Protein AF-A0A962JJW7-F1 (afdb_monomer)

Foldseek 3Di:
DDQQAFPVGRPHGFFWADPVVRGTHHPVQWADDPDPPDATAGPPPRDGIDTPPPLPPLPDCVVVVVLLVCQCVPPVNVVLVCCLVVVLVPDDPVCNLVVLLVSQLVVQLSVLVSVLCVVSSDSDHDDPVNSVVPDDPVSNVRSNVVSVVVSVLVVVCVVPVVVSVVVVVVCVVCVVVVSVVVSVD

Structure (mmCIF, N/CA/C/O backbone):
data_AF-A0A962JJW7-F1
#
_entry.id   AF-A0A962JJW7-F1
#
loop_
_atom_site.group_PDB
_atom_site.id
_atom_site.type_symbol
_atom_site.label_atom_id
_atom_site.label_alt_id
_atom_site.label_comp_id
_atom_site.label_asym_id
_atom_site.label_entity_id
_atom_site.label_seq_id
_atom_site.pdbx_PDB_ins_code
_atom_site.Cartn_x
_atom_site.Cartn_y
_atom_site.Cartn_z
_atom_site.occupancy
_atom_site.B_iso_or_equiv
_atom_site.auth_seq_id
_atom_site.auth_comp_id
_atom_site.auth_asym_id
_atom_site.auth_atom_id
_atom_site.pdbx_PDB_model_num
ATOM 1 N N . MET A 1 1 ? -16.942 -18.519 23.418 1.00 33.88 1 MET A N 1
ATOM 2 C CA . MET A 1 1 ? -17.850 -17.774 22.522 1.00 33.88 1 MET A CA 1
ATOM 3 C C . MET A 1 1 ? -18.117 -16.433 23.178 1.00 33.88 1 MET A C 1
ATOM 5 O O . MET A 1 1 ? -18.829 -16.384 24.169 1.00 33.88 1 MET A O 1
ATOM 9 N N . THR A 1 2 ? -17.443 -15.382 22.728 1.00 45.91 2 THR A N 1
ATOM 10 C CA . THR A 1 2 ? -17.614 -14.013 23.228 1.00 45.91 2 THR A CA 1
ATOM 11 C C . THR A 1 2 ? -18.895 -13.444 22.628 1.00 45.91 2 THR A C 1
ATOM 13 O O . THR A 1 2 ? -18.961 -13.199 21.427 1.00 45.91 2 THR A O 1
ATOM 16 N N . SER A 1 3 ? -19.948 -13.298 23.434 1.00 59.62 3 SER A N 1
ATOM 17 C CA . SER A 1 3 ? -21.169 -12.623 22.993 1.00 59.62 3 SER A CA 1
ATOM 18 C C . SER A 1 3 ? -20.867 -11.137 22.807 1.00 59.62 3 SER A C 1
ATOM 20 O O . SER A 1 3 ? -20.365 -10.492 23.720 1.00 59.62 3 SER A O 1
ATOM 22 N N . THR A 1 4 ? -21.164 -10.582 21.637 1.00 71.69 4 THR A N 1
ATOM 23 C CA . THR A 1 4 ? -20.965 -9.152 21.329 1.00 71.69 4 THR A CA 1
ATOM 24 C C . THR A 1 4 ? -22.007 -8.244 21.986 1.00 71.69 4 THR A C 1
ATOM 26 O O . THR A 1 4 ? -21.837 -7.027 22.026 1.00 71.69 4 THR A O 1
ATOM 29 N N . PHE A 1 5 ? -23.081 -8.832 22.512 1.00 83.88 5 PHE A N 1
ATOM 30 C CA . PHE A 1 5 ? -24.214 -8.132 23.108 1.00 83.88 5 PHE A CA 1
ATOM 31 C C . PHE A 1 5 ? -24.204 -8.230 24.630 1.00 83.88 5 PHE A C 1
ATOM 33 O O . PHE A 1 5 ? -23.721 -9.213 25.200 1.00 83.88 5 PHE A O 1
ATOM 40 N N . CYS A 1 6 ? -24.746 -7.204 25.283 1.00 88.56 6 CYS A N 1
ATOM 41 C CA . CYS A 1 6 ? -24.910 -7.174 26.728 1.00 88.56 6 CYS A CA 1
ATOM 42 C C . CYS A 1 6 ? -25.821 -8.320 27.178 1.00 88.56 6 CYS A C 1
ATOM 44 O O . CYS A 1 6 ? -26.873 -8.570 26.587 1.00 88.56 6 CYS A O 1
ATOM 46 N N . LYS A 1 7 ? -25.445 -8.990 28.275 1.00 89.00 7 LYS A N 1
ATOM 47 C CA . LYS A 1 7 ? -26.241 -10.073 28.870 1.00 89.00 7 LYS A CA 1
ATOM 48 C C . LYS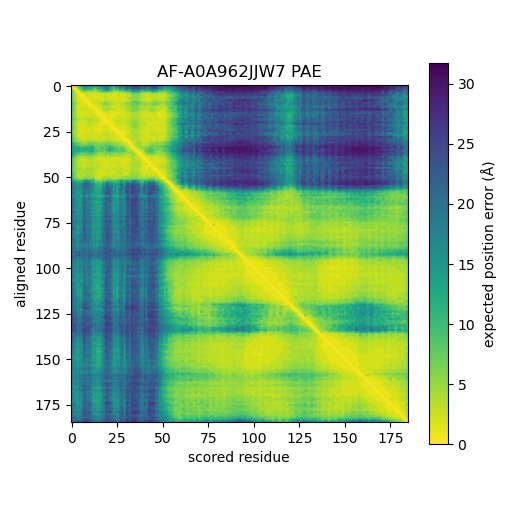 A 1 7 ? -27.670 -9.642 29.229 1.00 89.00 7 LYS A C 1
ATOM 50 O O . LYS A 1 7 ? -28.580 -10.462 29.164 1.00 89.00 7 LYS A O 1
ATOM 55 N N . TYR A 1 8 ? -27.849 -8.385 29.632 1.00 90.62 8 TYR A N 1
ATOM 56 C CA . TYR A 1 8 ? -29.130 -7.842 30.096 1.00 90.62 8 TYR A CA 1
ATOM 57 C C . TYR A 1 8 ? -29.861 -7.028 29.025 1.00 90.62 8 TYR A C 1
ATOM 59 O O . TYR A 1 8 ? -31.088 -7.001 29.011 1.00 90.62 8 TYR A O 1
ATOM 67 N N . HIS A 1 9 ? -29.120 -6.422 28.097 1.00 89.75 9 HIS A N 1
ATOM 68 C CA . HIS A 1 9 ? -29.667 -5.665 26.977 1.00 89.75 9 HIS A CA 1
ATOM 69 C C . HIS A 1 9 ? -29.244 -6.322 25.658 1.00 89.75 9 HIS A C 1
ATOM 71 O O . HIS A 1 9 ? -28.219 -5.951 25.086 1.00 89.75 9 HIS A O 1
ATOM 77 N N . PRO A 1 10 ? -30.027 -7.282 25.135 1.00 82.94 10 PRO A N 1
ATOM 78 C CA . PRO A 1 10 ? -29.637 -8.069 23.962 1.00 82.94 10 PRO A CA 1
ATOM 79 C C . PRO A 1 10 ? -29.514 -7.241 22.673 1.00 82.94 10 PRO A C 1
ATOM 81 O O . PRO A 1 10 ? -28.957 -7.720 21.692 1.00 82.94 10 PRO A O 1
ATOM 84 N N . LEU A 1 11 ? -30.022 -6.005 22.670 1.00 83.62 11 LEU A N 1
ATOM 85 C CA . LEU A 1 11 ? -29.920 -5.057 21.557 1.00 83.62 11 LEU A CA 1
ATOM 86 C C . LEU A 1 11 ? -28.756 -4.062 21.704 1.00 83.62 11 LEU A C 1
ATOM 88 O O . LEU A 1 11 ? -28.493 -3.304 20.775 1.00 83.62 11 LEU A O 1
ATOM 92 N N . GLN A 1 12 ? -28.062 -4.040 22.845 1.00 82.06 12 GLN A N 1
ATOM 93 C CA . GLN A 1 12 ? -26.923 -3.153 23.088 1.00 82.06 12 GLN A CA 1
ATOM 94 C C . GLN A 1 12 ? -25.612 -3.939 23.038 1.00 82.06 12 GLN A C 1
ATOM 96 O O . GLN A 1 12 ? -25.518 -5.069 23.524 1.00 82.06 12 GLN A O 1
ATOM 101 N N . ALA A 1 13 ? -24.578 -3.326 22.466 1.00 83.19 13 ALA A N 1
ATOM 102 C CA . ALA A 1 13 ? -23.245 -3.909 22.424 1.00 83.19 13 ALA A CA 1
ATOM 103 C C . ALA A 1 13 ? -22.607 -3.888 23.830 1.00 83.19 13 ALA A C 1
ATOM 105 O O . ALA A 1 13 ? -22.786 -2.935 24.586 1.00 83.19 13 ALA A O 1
ATOM 106 N N . ALA A 1 14 ? -21.873 -4.940 24.200 1.00 86.44 14 ALA A N 1
ATOM 107 C CA . ALA A 1 14 ? -21.232 -5.029 25.515 1.00 86.44 14 ALA A CA 1
ATOM 108 C C . ALA A 1 14 ? -19.848 -4.359 25.547 1.00 86.44 14 ALA A C 1
ATOM 110 O O . ALA A 1 14 ? -18.915 -4.846 24.908 1.00 86.44 14 ALA A O 1
ATOM 111 N N . THR A 1 15 ? -19.705 -3.283 26.313 1.00 87.69 15 THR A N 1
ATOM 112 C CA . THR A 1 15 ? -18.478 -2.481 26.457 1.00 87.69 15 THR A CA 1
ATOM 113 C C . THR A 1 15 ? -17.542 -2.992 27.557 1.00 87.69 15 THR A C 1
ATOM 115 O O . THR A 1 15 ? -16.340 -2.734 27.522 1.00 87.69 15 THR A O 1
ATOM 118 N N . TRP A 1 16 ? -18.051 -3.785 28.502 1.00 88.69 16 TRP A N 1
ATOM 119 C CA . TRP A 1 16 ? -17.306 -4.240 29.677 1.00 88.69 16 TRP A CA 1
ATOM 120 C C . TRP A 1 16 ? -17.367 -5.752 29.856 1.00 88.69 16 TRP A C 1
ATOM 122 O O . TRP A 1 16 ? -18.389 -6.390 29.595 1.00 88.69 16 TRP A O 1
ATOM 132 N N . HIS A 1 17 ? -16.284 -6.326 30.374 1.00 89.62 17 HIS A N 1
ATOM 133 C CA . HIS A 1 17 ? -16.200 -7.732 30.748 1.00 89.62 17 HIS A CA 1
ATOM 134 C C . HIS A 1 17 ? -15.866 -7.884 32.234 1.00 89.62 17 HIS A C 1
ATOM 136 O O . HIS A 1 17 ? -14.929 -7.276 32.752 1.00 89.62 17 HIS A O 1
ATOM 142 N N . CYS A 1 18 ? -16.626 -8.739 32.916 1.00 90.56 18 CYS A N 1
ATOM 143 C CA . CYS A 1 18 ? -16.353 -9.143 34.288 1.00 90.56 18 CYS A CA 1
ATOM 144 C C . CYS A 1 18 ? -15.674 -10.514 34.301 1.00 90.56 18 CYS A C 1
ATOM 146 O O . CYS A 1 18 ? -16.319 -11.529 34.031 1.00 90.56 18 CYS A O 1
ATOM 148 N N . SER A 1 19 ? -14.403 -10.558 34.700 1.00 88.50 19 SER A N 1
ATOM 149 C CA . SER A 1 19 ? -13.617 -11.797 34.804 1.00 88.50 19 SER A CA 1
ATOM 150 C C . SER A 1 19 ? -14.151 -12.776 35.854 1.00 88.50 19 SER A C 1
ATOM 152 O O . SER A 1 19 ? -14.041 -13.984 35.676 1.00 88.50 19 SER A O 1
ATOM 154 N N . ARG A 1 20 ? -14.766 -12.276 36.933 1.00 89.69 20 ARG A N 1
ATOM 155 C CA . ARG A 1 20 ? -15.270 -13.114 38.032 1.00 89.69 20 ARG A CA 1
ATOM 156 C C . ARG A 1 20 ? -16.608 -13.776 37.725 1.00 89.69 20 ARG A C 1
ATOM 158 O O . ARG A 1 20 ? -16.819 -14.930 38.080 1.00 89.69 20 ARG A O 1
ATOM 165 N N . CYS A 1 21 ? -17.524 -13.039 37.103 1.00 89.19 21 CYS A N 1
ATOM 166 C CA . CYS A 1 21 ? -18.843 -13.554 36.734 1.00 89.19 21 CYS A CA 1
ATOM 167 C C . CYS A 1 21 ? -18.861 -14.181 35.334 1.00 89.19 21 CYS A C 1
ATOM 169 O O . CYS A 1 21 ? -19.861 -14.801 34.977 1.00 89.19 21 CYS A O 1
ATOM 171 N N . CYS A 1 22 ? -17.791 -14.005 34.551 1.00 88.38 22 CYS A N 1
ATOM 172 C CA . CYS A 1 22 ? -17.693 -14.414 33.150 1.00 88.38 22 CYS A CA 1
ATOM 173 C C . CYS A 1 22 ? -18.866 -13.883 32.307 1.00 88.38 22 CYS A C 1
ATOM 175 O O . CYS A 1 22 ? -19.463 -14.611 31.514 1.00 88.38 22 CYS A O 1
ATOM 177 N N . ILE A 1 23 ? -19.230 -12.615 32.517 1.00 89.25 23 ILE A N 1
ATOM 178 C CA . ILE A 1 23 ? -20.308 -11.934 31.788 1.00 89.25 23 ILE A CA 1
ATOM 179 C C . ILE A 1 23 ? -19.784 -10.685 31.095 1.00 89.25 23 ILE A C 1
ATOM 181 O O . ILE A 1 23 ? -18.808 -10.076 31.534 1.00 89.25 23 ILE A O 1
ATOM 185 N N . VAL A 1 24 ? -20.494 -10.284 30.046 1.00 89.88 24 VAL A N 1
ATOM 186 C CA . VAL A 1 24 ? -20.263 -9.040 29.315 1.00 89.88 24 VAL A CA 1
ATOM 187 C C . VAL A 1 24 ? -21.481 -8.125 29.457 1.00 89.88 24 VAL A C 1
ATOM 189 O O . VAL A 1 24 ? -22.627 -8.591 29.419 1.00 89.88 24 VAL A O 1
ATOM 192 N N . VAL A 1 25 ? -21.242 -6.835 29.676 1.00 90.56 25 VAL A N 1
ATOM 193 C CA . VAL A 1 25 ? -22.272 -5.838 30.006 1.00 90.56 25 VAL A CA 1
ATOM 194 C C . VAL A 1 25 ? -22.020 -4.511 29.279 1.00 90.56 25 VAL A C 1
ATOM 196 O O . VAL A 1 25 ? -20.895 -4.231 28.876 1.00 90.56 25 VAL A O 1
ATOM 199 N N . CYS A 1 26 ? -23.073 -3.724 29.059 1.00 89.94 26 CYS A N 1
ATOM 200 C CA . CYS A 1 26 ? -23.016 -2.367 28.497 1.00 89.94 26 CYS A CA 1
ATOM 201 C C . CYS A 1 26 ? -22.823 -1.304 29.592 1.00 89.94 26 CYS A C 1
ATOM 203 O O . CYS A 1 26 ? -22.897 -1.625 30.779 1.00 89.94 26 CYS A O 1
ATOM 205 N N . ASP A 1 27 ? -22.659 -0.040 29.196 1.00 88.56 27 ASP A N 1
ATOM 206 C CA . ASP A 1 27 ? -22.466 1.102 30.109 1.00 88.56 27 ASP A CA 1
ATOM 207 C C . ASP A 1 27 ? -23.663 1.355 31.047 1.00 88.56 27 ASP A C 1
ATOM 209 O O . ASP A 1 27 ? -23.496 1.862 32.150 1.00 88.56 27 ASP A O 1
ATOM 213 N N . ASP A 1 28 ? -24.868 0.930 30.661 1.00 88.88 28 ASP A N 1
ATOM 214 C CA . ASP A 1 28 ? -26.055 1.010 31.528 1.00 88.88 28 ASP A CA 1
ATOM 215 C C . ASP A 1 28 ? -26.081 -0.078 32.623 1.00 88.88 28 ASP A C 1
ATOM 217 O O . ASP A 1 28 ? -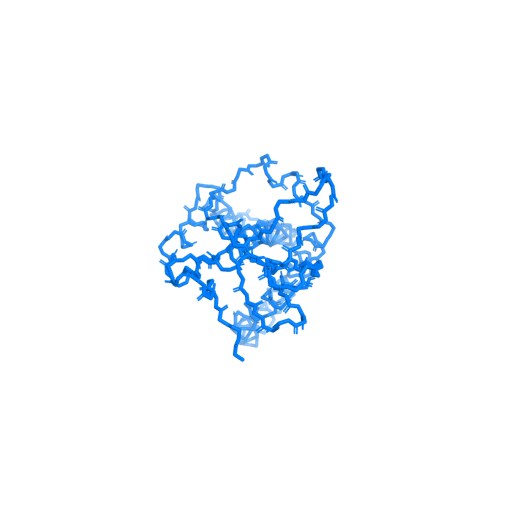26.887 -0.031 33.550 1.00 88.88 28 ASP A O 1
ATOM 221 N N . CYS A 1 29 ? -25.238 -1.109 32.508 1.00 89.31 29 CYS A N 1
ATOM 222 C CA . CYS A 1 29 ? -25.244 -2.306 33.359 1.00 89.31 29 CYS A CA 1
ATOM 223 C C . CYS A 1 29 ? -23.997 -2.410 34.254 1.00 89.31 29 CYS A C 1
ATOM 225 O O . CYS A 1 29 ? -23.601 -3.509 34.659 1.00 89.31 29 CYS A O 1
ATOM 227 N N . ILE A 1 30 ? -23.384 -1.272 34.569 1.00 90.44 30 ILE A N 1
ATOM 228 C CA . ILE A 1 30 ? -22.228 -1.151 35.459 1.00 90.44 30 ILE A CA 1
ATOM 229 C C . ILE A 1 30 ? -22.564 -0.258 36.651 1.00 90.44 30 ILE A C 1
ATOM 231 O O . ILE A 1 30 ? -23.498 0.542 36.602 1.00 90.44 30 ILE A O 1
ATOM 235 N N . GLN A 1 31 ? -21.805 -0.385 37.738 1.00 88.81 31 GLN A N 1
ATOM 236 C CA . GLN A 1 31 ? -21.840 0.632 38.782 1.00 88.81 31 GLN A CA 1
ATOM 237 C C . GLN A 1 31 ? -20.978 1.820 38.349 1.00 88.81 31 GLN A C 1
ATOM 239 O O . GLN A 1 31 ? -19.832 1.609 37.934 1.00 88.81 31 GLN A O 1
ATOM 244 N N . PRO A 1 32 ? -21.503 3.055 38.453 1.00 80.94 32 PRO A N 1
ATOM 245 C CA . PRO A 1 32 ? -20.718 4.234 38.156 1.00 80.94 32 PRO A CA 1
ATOM 246 C C . PRO A 1 32 ? -19.498 4.281 39.082 1.00 80.94 32 PRO A C 1
ATOM 248 O O . PRO A 1 32 ? -19.615 3.969 40.273 1.00 80.94 32 PRO A O 1
ATOM 251 N N . PRO A 1 33 ? -18.326 4.650 38.551 1.00 82.19 33 PRO A N 1
ATOM 252 C CA . PRO A 1 33 ? -17.113 4.693 39.342 1.00 82.19 33 PRO A CA 1
ATOM 253 C C . PRO A 1 33 ? -17.219 5.765 40.434 1.00 82.19 33 PRO A C 1
ATOM 255 O O . PRO A 1 33 ? -17.809 6.828 40.243 1.00 82.19 33 PRO A O 1
ATOM 258 N N . ALA A 1 34 ? -16.635 5.482 41.601 1.00 76.25 34 ALA A N 1
ATOM 259 C CA . ALA A 1 34 ? -16.656 6.397 42.746 1.00 76.25 34 ALA A CA 1
ATOM 260 C C . ALA A 1 34 ? -15.810 7.667 42.521 1.00 76.25 34 ALA A C 1
ATOM 262 O O . ALA A 1 34 ? -15.990 8.665 43.217 1.00 76.25 34 ALA A O 1
ATOM 263 N N . ALA A 1 35 ? -14.892 7.626 41.554 1.00 78.62 35 ALA A N 1
ATOM 264 C CA . ALA A 1 35 ? -14.057 8.739 41.129 1.00 78.62 35 ALA A CA 1
ATOM 265 C C . ALA A 1 35 ? -13.991 8.780 39.590 1.00 78.62 35 ALA A C 1
ATOM 267 O O . ALA A 1 35 ? -14.127 7.727 38.968 1.00 78.62 35 ALA A O 1
ATOM 268 N N . PRO A 1 36 ? -13.742 9.949 38.970 1.00 68.62 36 PRO A N 1
ATOM 269 C CA . PRO A 1 36 ? -13.715 10.097 37.510 1.00 68.62 36 PRO A CA 1
ATOM 270 C C . PRO A 1 36 ? -12.728 9.160 36.796 1.00 68.62 36 PRO A C 1
ATOM 272 O O . PRO A 1 36 ? -13.006 8.728 35.684 1.00 68.62 36 PRO A O 1
ATOM 275 N N . ASP A 1 37 ? -11.617 8.822 37.458 1.00 72.81 37 ASP A N 1
ATOM 276 C CA . ASP A 1 37 ? -10.536 7.997 36.899 1.00 72.81 37 ASP A CA 1
ATOM 277 C C . ASP A 1 37 ? -10.574 6.529 37.367 1.00 72.81 37 ASP A C 1
ATOM 279 O O . ASP A 1 37 ? -9.682 5.746 37.040 1.00 72.81 37 ASP A O 1
ATOM 283 N N . ALA A 1 38 ? -11.571 6.134 38.167 1.00 76.88 38 ALA A N 1
ATOM 284 C CA . ALA A 1 38 ? -11.673 4.762 38.659 1.00 76.88 38 ALA A CA 1
ATOM 285 C C . ALA A 1 38 ? -12.360 3.851 37.630 1.00 76.88 38 ALA A C 1
ATOM 287 O O . ALA A 1 38 ? -13.308 4.253 36.954 1.00 76.88 38 ALA A O 1
ATOM 288 N N . ALA A 1 39 ? -11.909 2.597 37.535 1.00 78.94 39 ALA A N 1
ATOM 289 C CA . ALA A 1 39 ? -12.573 1.598 36.707 1.00 78.94 39 ALA A CA 1
ATOM 290 C C . ALA A 1 39 ? -13.981 1.300 37.263 1.00 78.94 39 ALA A C 1
ATOM 292 O O . ALA A 1 39 ? -14.150 1.190 38.483 1.00 78.94 39 ALA A O 1
ATOM 293 N N . PRO A 1 40 ? -15.002 1.157 36.403 1.00 88.00 40 PRO A N 1
ATOM 294 C CA . PRO A 1 40 ? -16.337 0.812 36.865 1.00 88.00 40 PRO A CA 1
ATOM 295 C C . PRO A 1 40 ? -16.375 -0.614 37.420 1.00 88.00 40 PRO A C 1
ATOM 297 O O . PRO A 1 40 ? -15.607 -1.488 37.004 1.00 88.00 40 PRO A O 1
ATOM 300 N N . THR A 1 41 ? -17.297 -0.868 38.348 1.00 91.81 41 THR A N 1
ATOM 301 C CA . THR A 1 41 ? -17.444 -2.180 38.987 1.00 91.81 41 THR A CA 1
ATOM 302 C C . THR A 1 41 ? -18.697 -2.918 38.519 1.00 91.81 41 THR A C 1
ATOM 304 O O . THR A 1 41 ? -19.683 -2.345 38.049 1.00 91.81 41 THR A O 1
ATOM 307 N N . CYS A 1 42 ? -18.655 -4.246 38.610 1.00 90.50 42 CYS A N 1
ATOM 308 C CA . CYS A 1 42 ? -19.770 -5.114 38.256 1.00 90.50 42 CYS A CA 1
ATOM 309 C C . CYS A 1 42 ? -20.903 -5.027 39.290 1.00 90.50 42 CYS A C 1
ATOM 311 O O . CYS A 1 42 ? -20.670 -5.297 40.465 1.00 90.50 42 CYS A O 1
ATOM 313 N N . LEU A 1 43 ? -22.148 -4.823 38.842 1.00 90.06 43 LEU A N 1
ATOM 314 C CA . LEU A 1 43 ? -23.347 -4.801 39.700 1.00 90.06 43 LEU A CA 1
ATOM 315 C C . LEU A 1 43 ? -23.564 -6.077 40.538 1.00 90.06 43 LEU A C 1
ATOM 317 O O . LEU A 1 43 ? -24.245 -6.031 41.557 1.00 90.06 43 LEU A O 1
ATOM 321 N N . LEU A 1 44 ? -23.031 -7.225 40.102 1.00 90.94 44 LEU A N 1
ATOM 322 C CA . LEU A 1 44 ? -23.261 -8.515 40.762 1.00 90.94 44 LEU A CA 1
ATOM 323 C C . LEU A 1 44 ? -22.191 -8.883 41.790 1.00 90.94 44 LEU A C 1
ATOM 325 O O . LEU A 1 44 ? -22.509 -9.457 42.827 1.00 90.94 44 LEU A O 1
ATOM 329 N N . CYS A 1 45 ? -20.919 -8.630 41.4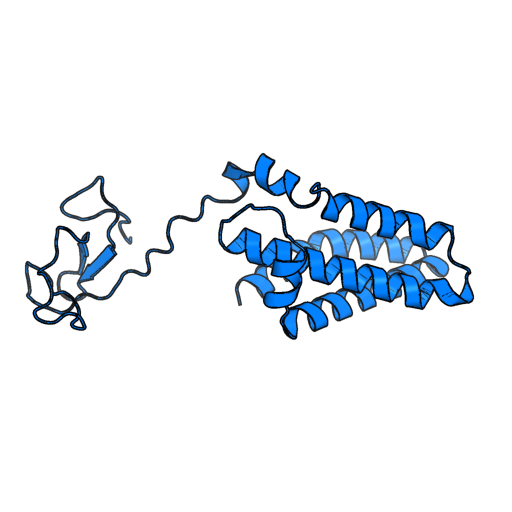80 1.00 91.31 45 CYS A N 1
ATOM 330 C CA . CYS A 1 45 ? -19.797 -9.085 42.308 1.00 91.31 45 CYS A CA 1
ATOM 331 C C . CYS A 1 45 ? -18.894 -7.957 42.809 1.00 91.31 45 CYS A C 1
ATOM 333 O O . CYS A 1 45 ? -17.925 -8.237 43.516 1.00 91.31 45 CYS A O 1
ATOM 335 N N . ASN A 1 46 ? -19.195 -6.712 42.432 1.00 89.88 46 ASN A N 1
ATOM 336 C CA . ASN A 1 46 ? -18.460 -5.503 42.789 1.00 89.88 46 ASN A CA 1
ATOM 337 C C . ASN A 1 46 ? -16.950 -5.563 42.479 1.00 89.88 46 ASN A C 1
ATOM 339 O O . ASN A 1 46 ? -16.138 -4.928 43.142 1.00 89.88 46 ASN A O 1
ATOM 343 N N . GLN A 1 47 ? -16.560 -6.377 41.493 1.00 88.44 47 GLN A N 1
ATOM 344 C CA . GLN A 1 47 ? -15.198 -6.411 40.962 1.00 88.44 47 GLN A CA 1
ATOM 345 C C . GLN A 1 47 ? -15.040 -5.390 39.847 1.00 88.44 47 GLN A C 1
ATOM 347 O O . GLN A 1 47 ? -15.998 -5.134 39.112 1.00 88.44 47 GLN A O 1
ATOM 352 N N . GLU A 1 48 ? -13.824 -4.876 39.699 1.00 88.50 48 GLU A N 1
ATOM 353 C CA . GLU A 1 48 ? -13.440 -4.014 38.586 1.00 88.50 48 GLU A CA 1
ATOM 354 C C . GLU A 1 48 ? -13.671 -4.718 37.249 1.00 88.50 48 GLU A C 1
ATOM 356 O O . GLU A 1 48 ? -13.403 -5.914 37.075 1.00 88.50 48 GLU A O 1
ATOM 361 N N . LEU A 1 49 ? -14.220 -3.963 36.308 1.00 88.44 49 LEU A N 1
ATOM 362 C CA . LEU A 1 49 ? -14.490 -4.431 34.964 1.00 88.44 49 LEU A CA 1
ATOM 363 C C . LEU A 1 49 ? -13.306 -4.116 34.061 1.00 88.44 49 LEU A C 1
ATOM 365 O O . LEU A 1 49 ? -12.762 -3.015 34.074 1.00 88.44 49 LEU A O 1
ATOM 369 N N . SER A 1 50 ? -12.948 -5.076 33.215 1.00 86.06 50 SER A N 1
ATOM 370 C CA . SER A 1 50 ? -12.004 -4.830 32.133 1.00 86.06 50 SER A CA 1
ATOM 371 C C . SER A 1 50 ? -12.768 -4.290 30.931 1.00 86.06 50 SER A C 1
ATOM 373 O O . SER A 1 50 ? -13.789 -4.874 30.547 1.00 86.06 50 SER A O 1
ATOM 375 N N . THR A 1 51 ? -12.266 -3.223 30.311 1.00 83.56 51 THR A N 1
ATOM 376 C CA . THR A 1 51 ? -12.817 -2.732 29.043 1.00 83.56 51 THR A CA 1
ATOM 377 C C . THR A 1 51 ? -12.737 -3.866 28.028 1.00 83.56 51 THR A C 1
ATOM 379 O O . THR A 1 51 ? -11.661 -4.430 27.811 1.00 83.56 51 THR A O 1
ATOM 382 N N . LEU A 1 52 ? -13.855 -4.213 27.400 1.00 77.50 52 LEU A N 1
ATOM 383 C CA . LEU A 1 52 ? -13.764 -4.857 26.104 1.00 77.50 52 LEU A CA 1
ATOM 384 C C . LEU A 1 52 ? -13.316 -3.731 25.183 1.00 77.50 52 LEU A C 1
ATOM 386 O O . LEU A 1 52 ? -14.049 -2.754 25.046 1.00 77.50 52 LEU A O 1
ATOM 390 N N . GLN A 1 53 ? -12.126 -3.830 24.584 1.00 59.81 53 GLN A N 1
ATOM 391 C CA . GLN A 1 53 ? -11.788 -3.006 23.425 1.00 59.81 53 GLN A CA 1
ATOM 392 C C . GLN A 1 53 ? -12.823 -3.337 22.341 1.00 59.81 53 GLN A C 1
ATOM 394 O O . GLN A 1 53 ? -12.617 -4.192 21.479 1.00 59.81 53 GLN A O 1
ATOM 399 N N . GLN A 1 54 ? -13.990 -2.705 22.417 1.00 54.91 54 GLN A N 1
ATOM 400 C CA . GLN A 1 54 ? -14.915 -2.626 21.319 1.00 54.91 54 GLN A CA 1
ATOM 401 C C . GLN A 1 54 ? -14.227 -1.720 20.317 1.00 54.91 54 GLN A C 1
ATOM 403 O O . GLN A 1 54 ? -14.372 -0.500 20.337 1.00 54.91 54 GLN A O 1
ATOM 408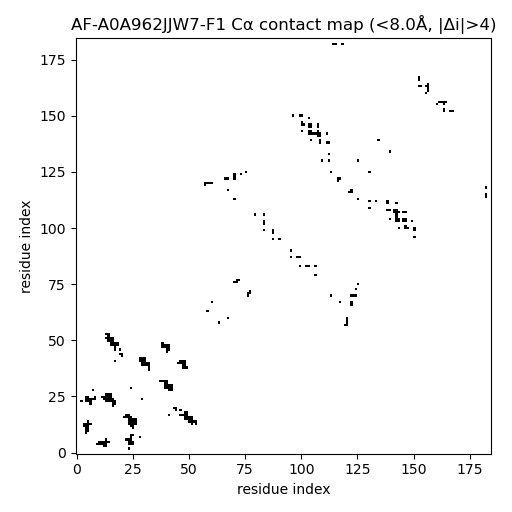 N N . VAL A 1 55 ? -13.423 -2.334 19.451 1.00 54.44 55 VAL A N 1
ATOM 409 C CA . VAL A 1 55 ? -13.170 -1.773 18.134 1.00 54.44 55 VAL A CA 1
ATOM 410 C C . VAL A 1 55 ? -14.567 -1.516 17.589 1.00 54.44 55 VAL A C 1
ATOM 412 O O . VAL A 1 55 ? -15.315 -2.471 17.363 1.00 54.44 55 VAL A O 1
ATOM 415 N N . ALA A 1 56 ? -14.974 -0.243 17.514 1.00 55.94 56 ALA A N 1
ATOM 416 C CA . ALA A 1 56 ? -16.230 0.132 16.880 1.00 55.94 56 ALA A CA 1
ATOM 417 C C . ALA A 1 56 ? -16.332 -0.685 15.588 1.00 55.94 56 ALA A C 1
ATOM 419 O O . ALA A 1 56 ? -15.311 -0.779 14.902 1.00 55.94 56 ALA A O 1
ATOM 420 N N . PRO A 1 57 ? -17.465 -1.348 15.290 1.00 57.94 57 PRO A N 1
ATOM 421 C CA . PRO A 1 57 ? -17.531 -2.286 14.182 1.00 57.94 57 PRO A CA 1
ATOM 422 C C . PRO A 1 5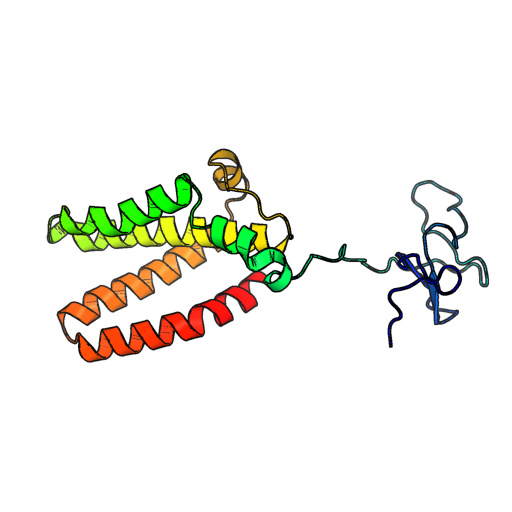7 ? -17.163 -1.548 12.895 1.00 57.94 57 PRO A C 1
ATOM 424 O O . PRO A 1 57 ? -17.978 -0.826 12.323 1.00 57.94 57 PRO A O 1
ATOM 427 N N . VAL A 1 58 ? -15.902 -1.693 12.476 1.00 66.25 58 VAL A N 1
ATOM 428 C CA . VAL A 1 58 ? -15.404 -1.152 11.222 1.00 66.25 58 VAL A CA 1
ATOM 429 C C . VAL A 1 58 ? -16.187 -1.898 10.169 1.00 66.25 58 VAL A C 1
ATOM 431 O O . VAL A 1 58 ? -16.090 -3.123 10.062 1.00 66.25 58 VAL A O 1
ATOM 434 N N . VAL A 1 59 ? -17.042 -1.167 9.456 1.00 74.50 59 VAL A N 1
ATOM 435 C CA . VAL A 1 59 ? -17.853 -1.766 8.407 1.00 74.50 59 VAL A CA 1
ATOM 436 C C . VAL A 1 59 ? -16.879 -2.401 7.423 1.00 74.50 59 VAL A C 1
ATOM 438 O O . VAL A 1 59 ? -15.994 -1.713 6.907 1.00 74.50 59 VAL A O 1
ATOM 441 N N . PRO A 1 60 ? -16.983 -3.713 7.186 1.00 73.38 60 PRO A N 1
ATOM 442 C CA . PRO A 1 60 ? -15.994 -4.387 6.381 1.00 73.38 60 PRO A CA 1
ATOM 443 C C . PRO A 1 60 ? -16.009 -3.852 4.949 1.00 73.38 60 PRO A C 1
ATOM 445 O O . PRO A 1 60 ? -17.069 -3.547 4.394 1.00 73.38 60 PRO A O 1
ATOM 448 N N . PHE A 1 61 ? -14.827 -3.776 4.333 1.00 74.06 61 PHE A N 1
ATOM 449 C CA . PHE A 1 61 ? -14.641 -3.093 3.049 1.00 74.06 61 PHE A CA 1
ATOM 450 C C . PHE A 1 61 ? -15.558 -3.628 1.936 1.00 74.06 61 PHE A C 1
ATOM 452 O O . PHE A 1 61 ? -15.989 -2.860 1.081 1.00 74.06 61 PHE A O 1
ATOM 459 N N . TRP A 1 62 ? -15.899 -4.923 1.946 1.00 76.94 62 TRP A N 1
ATOM 460 C CA . TRP A 1 62 ? -16.778 -5.527 0.938 1.00 76.94 62 TRP A CA 1
ATOM 461 C C . TRP A 1 62 ? -18.207 -4.974 0.983 1.00 76.94 62 TRP A C 1
ATOM 463 O O . TRP A 1 62 ? -18.873 -4.940 -0.048 1.00 76.94 62 TRP A O 1
ATOM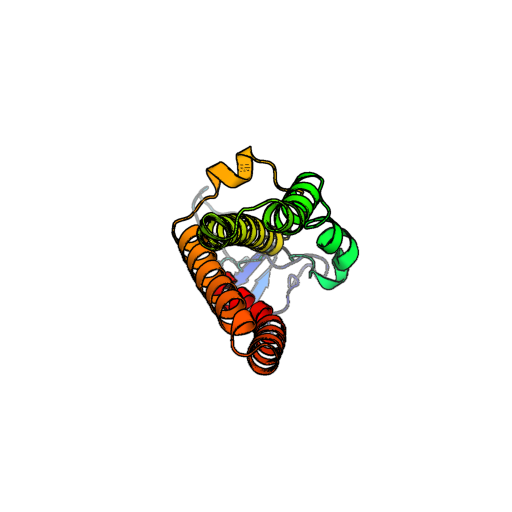 473 N N . LEU A 1 63 ? -18.666 -4.483 2.139 1.00 82.94 63 LEU A N 1
ATOM 474 C CA . LEU A 1 63 ? -19.949 -3.784 2.267 1.00 82.94 63 LEU A CA 1
ATOM 475 C C . LEU A 1 63 ? -19.870 -2.318 1.813 1.00 82.94 63 LEU A C 1
ATOM 477 O O . LEU A 1 63 ? -20.901 -1.710 1.542 1.00 82.94 63 LEU A O 1
ATOM 481 N N . GLN A 1 64 ? -18.664 -1.756 1.696 1.00 83.50 64 GLN A N 1
ATOM 482 C CA . GLN A 1 64 ? -18.407 -0.380 1.251 1.00 83.50 64 GLN A CA 1
ATOM 483 C C . GLN A 1 64 ? -17.594 -0.324 -0.055 1.00 83.50 64 GLN A C 1
ATOM 485 O O . GLN A 1 64 ? -16.905 0.658 -0.333 1.00 83.50 64 GLN A O 1
ATOM 490 N N . TYR A 1 65 ? -17.691 -1.361 -0.891 1.00 82.38 65 TYR A N 1
ATOM 491 C CA . TYR A 1 65 ? -16.858 -1.530 -2.087 1.00 82.38 65 TYR A CA 1
ATOM 492 C C . TYR A 1 65 ? -16.872 -0.316 -3.030 1.00 82.38 65 TYR A C 1
ATOM 494 O O . TYR A 1 65 ? -15.828 0.110 -3.522 1.00 82.38 65 TYR A O 1
ATOM 502 N N . THR A 1 66 ? -18.046 0.275 -3.263 1.00 84.88 66 THR A N 1
ATOM 503 C CA . THR A 1 66 ? -18.199 1.437 -4.153 1.00 84.88 66 THR A CA 1
ATOM 504 C C . THR A 1 66 ? -17.471 2.672 -3.630 1.00 84.88 66 THR A C 1
ATOM 506 O O . THR A 1 66 ? -16.865 3.405 -4.409 1.00 84.88 66 THR A O 1
ATOM 509 N N . GLN A 1 67 ? -17.494 2.892 -2.315 1.00 82.81 67 GLN A N 1
ATOM 510 C CA . GLN A 1 67 ? -16.767 3.985 -1.673 1.00 82.81 67 GLN A CA 1
ATOM 511 C C . GLN A 1 67 ? -15.263 3.716 -1.689 1.00 82.81 67 GLN A C 1
ATOM 513 O O . GLN A 1 67 ? -14.486 4.616 -1.995 1.00 82.81 67 GLN A O 1
ATOM 518 N N . PHE A 1 68 ? -14.856 2.466 -1.457 1.00 83.06 68 PHE A N 1
ATOM 519 C CA . PHE A 1 68 ? -13.454 2.064 -1.513 1.00 83.06 68 PHE A CA 1
ATOM 520 C C . PHE A 1 68 ? -12.851 2.266 -2.913 1.00 83.06 68 PHE A C 1
ATOM 522 O O . PHE A 1 68 ? -11.785 2.859 -3.046 1.00 83.06 68 PHE A O 1
ATOM 529 N N . MET A 1 69 ? -13.562 1.868 -3.974 1.00 83.50 69 MET A N 1
ATOM 530 C CA . MET A 1 69 ? -13.111 2.052 -5.363 1.00 83.50 69 MET A CA 1
ATOM 531 C C . MET A 1 69 ? -13.052 3.516 -5.806 1.00 83.50 69 MET A C 1
ATOM 533 O O . MET A 1 69 ? -12.338 3.848 -6.752 1.00 83.50 69 MET A O 1
ATOM 537 N N . ARG A 1 70 ? -13.766 4.413 -5.120 1.00 85.75 70 ARG A N 1
ATOM 538 C CA . ARG A 1 70 ? -13.715 5.849 -5.403 1.00 85.75 70 ARG A CA 1
ATOM 539 C C . ARG A 1 70 ? -12.422 6.500 -4.908 1.00 85.75 70 ARG A C 1
ATOM 541 O O . ARG A 1 70 ? -11.999 7.481 -5.506 1.00 85.75 70 ARG A O 1
ATOM 548 N N . LEU A 1 71 ? -11.779 5.949 -3.877 1.00 82.81 71 LEU A N 1
ATOM 549 C CA . LEU A 1 71 ? -10.563 6.513 -3.280 1.00 82.81 71 LEU A CA 1
ATOM 550 C C . LEU A 1 71 ? -9.404 6.684 -4.287 1.00 82.81 71 LEU A C 1
ATOM 552 O O . LEU A 1 71 ? -8.917 7.812 -4.430 1.00 82.81 71 LEU A O 1
ATOM 556 N N . PRO A 1 72 ? -8.972 5.646 -5.041 1.00 81.50 72 PRO A N 1
ATOM 557 C CA . PRO A 1 72 ? -7.933 5.823 -6.060 1.00 81.50 72 PRO A CA 1
ATOM 558 C C . PRO A 1 72 ? -8.401 6.688 -7.242 1.00 81.50 72 PRO A C 1
ATOM 560 O O . PRO A 1 72 ? -7.574 7.264 -7.943 1.00 81.50 72 PRO A O 1
ATOM 563 N N . LEU A 1 73 ? -9.719 6.811 -7.448 1.00 84.44 73 LEU A N 1
ATOM 564 C CA . LEU A 1 73 ? -10.347 7.656 -8.471 1.00 84.44 73 LEU A CA 1
ATOM 565 C C . LEU A 1 73 ? -10.680 9.074 -7.965 1.00 84.44 73 LEU A C 1
ATOM 567 O O . LEU A 1 73 ? -11.395 9.827 -8.630 1.00 84.44 73 LEU A O 1
ATOM 571 N N . SER A 1 74 ? -10.164 9.467 -6.801 1.00 86.88 74 SER A N 1
ATOM 572 C CA . SER A 1 74 ? -10.210 10.859 -6.357 1.00 86.88 74 SER A CA 1
ATOM 573 C C . SER A 1 74 ? -9.454 11.761 -7.341 1.00 86.88 74 SER A C 1
ATOM 575 O O . SER A 1 74 ? -8.597 11.304 -8.096 1.00 86.88 74 SER A O 1
ATOM 577 N N . LEU A 1 75 ? -9.738 13.067 -7.338 1.00 87.75 75 LEU A N 1
ATOM 578 C CA . LEU A 1 75 ? -9.101 14.015 -8.265 1.00 87.75 75 LEU A CA 1
ATOM 579 C C . LEU A 1 75 ? -7.565 13.973 -8.162 1.00 87.75 75 LEU A C 1
ATOM 581 O O . LEU A 1 75 ? -6.872 13.985 -9.177 1.00 87.75 75 LEU A O 1
ATOM 585 N N . LEU A 1 76 ? -7.045 13.843 -6.936 1.00 86.62 76 LEU A N 1
ATOM 586 C CA . LEU A 1 76 ? -5.617 13.678 -6.670 1.00 86.62 76 LEU A CA 1
ATOM 587 C C . LEU A 1 76 ? -5.090 12.316 -7.154 1.00 86.62 76 LEU A C 1
ATOM 589 O O . LEU A 1 76 ? -4.025 12.262 -7.766 1.00 86.62 76 LEU A O 1
ATOM 593 N N . GLY A 1 77 ? -5.833 11.231 -6.916 1.00 87.94 77 GLY A N 1
ATOM 594 C CA . GLY A 1 77 ? -5.459 9.884 -7.353 1.00 87.94 77 GLY A CA 1
ATOM 595 C C . GLY A 1 77 ? -5.409 9.748 -8.877 1.00 87.94 77 GLY A C 1
ATOM 596 O O . GLY A 1 77 ? -4.420 9.254 -9.416 1.00 87.94 77 GLY A O 1
ATOM 597 N N . ILE A 1 78 ? -6.412 10.281 -9.585 1.00 90.50 78 ILE A N 1
ATOM 598 C CA . ILE A 1 78 ? -6.436 10.341 -11.055 1.00 90.50 78 ILE A CA 1
ATOM 599 C C . ILE A 1 78 ? -5.263 11.167 -11.572 1.00 90.50 78 ILE A C 1
ATOM 601 O O . ILE A 1 78 ? -4.581 10.736 -12.498 1.00 90.50 78 ILE A O 1
ATOM 605 N N . PHE A 1 79 ? -5.005 12.334 -10.978 1.00 91.12 79 PHE A N 1
ATOM 606 C CA . PHE A 1 79 ? -3.872 13.169 -11.371 1.00 91.12 79 PHE A CA 1
ATOM 607 C C . PHE A 1 79 ? -2.541 12.411 -11.253 1.00 91.12 79 PHE A C 1
ATOM 609 O O . PHE A 1 79 ? -1.737 12.435 -12.183 1.00 91.12 79 PHE A O 1
ATOM 616 N N . LEU A 1 80 ? -2.335 11.684 -10.152 1.00 90.69 80 LEU A N 1
ATOM 617 C CA . LEU A 1 80 ? -1.128 10.892 -9.915 1.00 90.69 80 LEU A CA 1
ATOM 618 C C . LEU A 1 80 ? -1.024 9.703 -10.883 1.00 90.69 80 LEU A C 1
ATOM 620 O O . LEU A 1 80 ? 0.048 9.463 -11.431 1.00 90.69 80 LEU A O 1
ATOM 624 N N . LEU A 1 81 ? -2.131 9.008 -11.159 1.00 90.12 81 LEU A N 1
ATOM 625 C CA . LEU A 1 81 ? -2.197 7.938 -12.163 1.00 90.12 81 LEU A CA 1
ATOM 626 C C . LEU A 1 81 ? -1.840 8.444 -13.562 1.00 90.12 81 LEU A C 1
ATOM 628 O O . LEU A 1 81 ? -1.016 7.843 -14.248 1.00 90.12 81 LEU A O 1
ATOM 632 N N . VAL A 1 82 ? -2.430 9.564 -13.983 1.00 91.56 82 VAL A N 1
ATOM 633 C CA . VAL A 1 82 ? -2.129 10.182 -15.281 1.00 91.56 82 VAL A CA 1
ATOM 634 C C . VAL A 1 82 ? -0.660 10.581 -15.345 1.00 91.56 82 VAL A C 1
ATOM 636 O O . VAL A 1 82 ? -0.008 10.305 -16.347 1.00 91.56 82 VAL A O 1
ATOM 639 N N . LEU A 1 83 ? -0.116 11.172 -14.279 1.00 90.81 83 LEU A N 1
ATOM 640 C CA . LEU A 1 83 ? 1.298 11.533 -14.202 1.00 90.81 83 LEU A CA 1
ATOM 641 C C . LEU A 1 83 ? 2.201 10.296 -14.335 1.00 90.81 83 LEU A C 1
ATOM 643 O O . LEU A 1 83 ? 3.147 10.316 -15.120 1.00 90.81 83 LEU A O 1
ATOM 647 N N . LEU A 1 84 ? 1.873 9.209 -13.631 1.00 90.75 84 LEU A N 1
ATOM 648 C CA . LEU A 1 84 ? 2.627 7.954 -13.648 1.00 90.75 84 LEU A CA 1
ATOM 649 C C . LEU A 1 84 ? 2.726 7.357 -15.061 1.00 90.75 84 LEU A C 1
ATOM 651 O O . LEU A 1 84 ? 3.790 6.878 -15.440 1.00 90.75 84 LEU A O 1
ATOM 655 N N . PHE A 1 85 ? 1.648 7.415 -15.849 1.00 88.75 85 PHE A N 1
ATOM 656 C CA . PHE A 1 85 ? 1.633 6.884 -17.217 1.00 88.75 85 PHE A CA 1
ATOM 657 C C . PHE A 1 85 ? 2.138 7.873 -18.274 1.00 88.75 85 PHE A C 1
ATOM 659 O O . PHE A 1 85 ? 2.757 7.456 -19.251 1.00 88.75 85 PHE A O 1
ATOM 666 N N . ALA A 1 86 ? 1.885 9.172 -18.109 1.00 90.75 86 ALA A N 1
ATOM 667 C CA . ALA A 1 86 ? 2.237 10.178 -19.107 1.00 90.75 86 ALA A CA 1
ATOM 668 C C . ALA A 1 86 ? 3.720 10.563 -19.053 1.00 90.75 86 ALA A C 1
ATOM 670 O O . ALA A 1 86 ? 4.352 10.704 -20.098 1.00 90.75 86 ALA A O 1
ATOM 671 N N . VAL A 1 87 ? 4.297 10.722 -17.858 1.00 89.00 87 VAL A N 1
ATOM 672 C CA . VAL A 1 87 ? 5.679 11.207 -17.691 1.00 89.00 87 VAL A CA 1
ATOM 673 C C . VAL A 1 87 ? 6.712 10.320 -18.401 1.00 89.00 87 VAL A C 1
ATOM 675 O O . VAL A 1 87 ? 7.542 10.878 -19.125 1.00 89.00 87 VAL A O 1
ATOM 678 N N . PRO A 1 88 ? 6.666 8.976 -18.303 1.00 84.62 88 PRO A N 1
ATOM 679 C CA . PRO A 1 88 ? 7.620 8.111 -18.999 1.00 84.62 88 PRO A CA 1
ATOM 680 C C . PRO A 1 88 ? 7.651 8.296 -20.523 1.00 84.62 88 PRO A C 1
ATOM 682 O O . PRO A 1 88 ? 8.703 8.122 -21.131 1.00 84.62 88 PRO A O 1
ATOM 685 N N . ILE A 1 89 ? 6.532 8.691 -21.144 1.00 87.56 89 ILE A N 1
ATOM 686 C CA . ILE A 1 89 ? 6.416 8.865 -22.605 1.00 87.56 89 ILE A CA 1
ATOM 687 C C . ILE A 1 89 ? 7.258 10.051 -23.093 1.00 87.56 89 ILE A C 1
ATOM 689 O O . ILE A 1 89 ? 7.829 10.008 -24.181 1.00 87.56 89 ILE A O 1
ATOM 693 N N . PHE A 1 90 ? 7.350 11.108 -22.286 1.00 88.81 90 PHE A N 1
ATOM 694 C CA . PHE A 1 90 ? 8.058 12.343 -22.637 1.00 88.81 90 PHE A CA 1
ATOM 695 C C . PHE A 1 90 ? 9.475 12.412 -22.056 1.00 88.81 90 PHE A C 1
ATOM 697 O O . PHE A 1 90 ? 10.184 13.397 -22.269 1.00 88.81 90 PHE A O 1
ATOM 704 N N . THR A 1 91 ? 9.899 11.392 -21.308 1.00 87.94 91 THR A N 1
ATOM 705 C CA . THR A 1 91 ? 11.168 11.419 -20.582 1.00 87.94 91 THR A CA 1
ATOM 706 C C . THR A 1 91 ? 12.317 10.887 -21.450 1.00 87.94 91 THR A C 1
ATOM 708 O O . THR A 1 91 ? 12.211 9.791 -22.002 1.00 87.94 91 THR A O 1
ATOM 711 N N . PRO A 1 92 ? 13.450 11.610 -21.569 1.00 87.50 92 PRO A N 1
ATOM 712 C CA . PRO A 1 92 ? 14.616 11.115 -22.295 1.00 87.50 92 PRO A CA 1
ATOM 713 C C . PRO A 1 92 ? 15.215 9.866 -21.628 1.00 87.50 92 PRO A C 1
ATOM 715 O O . PRO A 1 92 ? 15.194 9.721 -20.405 1.00 87.50 92 PRO A O 1
ATOM 718 N N . SER A 1 93 ? 15.811 8.978 -22.429 1.00 82.44 93 SER A N 1
ATOM 719 C CA . SER A 1 93 ? 16.290 7.656 -21.985 1.00 82.44 93 SER A CA 1
ATOM 720 C C . SER A 1 93 ? 17.278 7.700 -20.813 1.00 82.44 93 SER A C 1
ATOM 722 O O . SER A 1 93 ? 17.266 6.809 -19.967 1.00 82.44 93 SER A O 1
ATOM 724 N N . THR A 1 94 ? 18.097 8.751 -20.720 1.00 84.19 94 THR A N 1
ATOM 725 C CA . THR A 1 94 ? 19.082 8.946 -19.645 1.00 84.19 94 THR A CA 1
ATOM 726 C C . THR A 1 94 ? 18.456 9.325 -18.302 1.00 84.19 94 THR A C 1
ATOM 728 O O . THR A 1 94 ? 19.022 9.003 -17.261 1.00 84.19 94 THR A O 1
ATOM 731 N N . ALA A 1 95 ? 17.290 9.977 -18.307 1.00 87.50 95 ALA A N 1
ATOM 732 C CA . ALA A 1 95 ? 16.589 10.416 -17.099 1.00 87.50 95 ALA A CA 1
ATOM 733 C C . ALA A 1 95 ? 15.416 9.496 -16.714 1.00 87.50 95 ALA A C 1
ATOM 735 O O . ALA A 1 95 ? 14.816 9.678 -15.657 1.00 87.50 95 ALA A O 1
ATOM 736 N N . ASN A 1 96 ? 15.103 8.491 -17.536 1.00 87.94 96 ASN A N 1
ATOM 737 C CA . ASN A 1 96 ? 13.918 7.656 -17.357 1.00 87.94 96 ASN A CA 1
ATOM 738 C C . ASN A 1 96 ? 13.936 6.858 -16.041 1.00 87.94 96 ASN A C 1
ATOM 740 O O . ASN A 1 96 ? 12.978 6.904 -15.278 1.00 87.94 96 ASN A O 1
ATOM 744 N N . ILE A 1 97 ? 15.057 6.203 -15.721 1.00 90.19 97 ILE A N 1
ATOM 745 C CA . ILE A 1 97 ? 15.196 5.399 -14.494 1.00 90.19 97 ILE A CA 1
ATOM 746 C C . ILE A 1 97 ? 14.982 6.227 -13.211 1.00 90.19 97 ILE A C 1
ATOM 748 O O . ILE A 1 97 ? 14.128 5.845 -12.408 1.00 90.19 97 ILE A O 1
ATOM 752 N N . PRO A 1 98 ? 15.705 7.344 -12.972 1.00 91.88 98 PRO A N 1
ATOM 753 C CA . PRO A 1 98 ? 15.508 8.113 -11.744 1.00 91.88 98 PRO A CA 1
ATOM 754 C C . PRO A 1 98 ? 14.109 8.739 -11.663 1.00 91.88 98 PRO A C 1
ATOM 756 O O . PRO A 1 98 ? 13.548 8.828 -10.574 1.00 91.88 98 PRO A O 1
ATOM 759 N N . ILE A 1 99 ? 13.515 9.128 -12.796 1.00 91.94 99 ILE A N 1
ATOM 760 C CA . ILE A 1 99 ? 12.155 9.678 -12.826 1.00 91.94 99 ILE A CA 1
ATOM 761 C C . ILE A 1 99 ? 11.115 8.603 -12.490 1.00 91.94 99 ILE A C 1
ATOM 763 O O . ILE A 1 99 ? 10.252 8.854 -11.647 1.00 91.94 99 ILE A O 1
ATOM 767 N N . MET A 1 100 ? 11.221 7.403 -13.069 1.00 91.19 100 MET A N 1
ATOM 768 C CA . MET A 1 100 ? 10.357 6.266 -12.728 1.00 91.19 100 MET A CA 1
ATOM 769 C C . MET A 1 100 ? 10.469 5.902 -11.249 1.00 91.19 100 MET A C 1
ATOM 771 O O . MET A 1 100 ? 9.450 5.740 -10.583 1.00 91.19 100 MET A O 1
ATOM 775 N N . PHE A 1 101 ? 11.690 5.855 -10.709 1.00 93.81 101 PHE A N 1
ATOM 776 C CA . PHE A 1 101 ? 11.903 5.606 -9.286 1.00 93.81 101 PHE A CA 1
ATOM 777 C C . PHE A 1 101 ? 11.156 6.629 -8.420 1.00 93.81 101 PHE A C 1
ATOM 779 O O . PHE A 1 101 ? 10.367 6.247 -7.558 1.00 93.81 101 PHE A O 1
ATOM 786 N N . CYS A 1 102 ? 11.337 7.926 -8.685 1.00 93.12 102 CYS A N 1
ATOM 787 C CA . CYS A 1 102 ? 10.636 8.985 -7.960 1.00 93.12 102 CYS A CA 1
ATOM 788 C C . CYS A 1 102 ? 9.109 8.865 -8.081 1.00 93.12 102 CYS A C 1
ATOM 790 O O . CYS A 1 102 ? 8.405 9.026 -7.085 1.00 93.12 102 CYS A O 1
ATOM 792 N N . MET A 1 103 ? 8.589 8.556 -9.270 1.00 92.06 103 MET A N 1
ATOM 793 C CA . MET A 1 103 ? 7.150 8.390 -9.482 1.00 92.06 103 MET A CA 1
ATOM 794 C C . MET A 1 103 ? 6.581 7.198 -8.711 1.00 92.06 103 MET A C 1
ATOM 796 O O . MET A 1 103 ? 5.550 7.344 -8.054 1.00 92.06 103 MET A O 1
ATOM 800 N N . TYR A 1 104 ? 7.259 6.049 -8.712 1.00 93.50 104 TYR A N 1
ATOM 801 C CA . TYR A 1 104 ? 6.827 4.893 -7.927 1.00 93.50 104 TYR A CA 1
ATOM 802 C C . TYR A 1 104 ? 6.902 5.148 -6.421 1.00 93.50 104 TYR A C 1
ATOM 804 O O . TYR A 1 104 ? 6.019 4.695 -5.696 1.00 93.50 104 TYR A O 1
ATOM 812 N N . VAL A 1 105 ? 7.888 5.913 -5.939 1.00 94.00 105 VAL A N 1
ATOM 813 C CA . VAL A 1 105 ? 7.938 6.336 -4.529 1.00 94.00 105 VAL A CA 1
ATOM 814 C C . VAL A 1 105 ? 6.720 7.188 -4.184 1.00 94.00 105 VAL A C 1
ATOM 816 O O . VAL A 1 105 ? 6.061 6.934 -3.180 1.00 94.00 105 VAL A O 1
ATOM 819 N N . ILE A 1 106 ? 6.387 8.175 -5.018 1.00 91.94 106 ILE A N 1
ATOM 820 C CA . ILE A 1 106 ? 5.230 9.052 -4.795 1.00 91.94 106 ILE A CA 1
ATOM 821 C C . ILE A 1 106 ? 3.923 8.242 -4.822 1.00 91.94 106 ILE A C 1
ATOM 823 O O . ILE A 1 106 ? 3.079 8.409 -3.940 1.00 91.94 106 ILE A O 1
ATOM 827 N N . ALA A 1 107 ? 3.772 7.326 -5.782 1.00 91.25 107 ALA A N 1
ATOM 828 C CA . ALA A 1 107 ? 2.606 6.452 -5.894 1.00 91.25 107 ALA A CA 1
ATOM 829 C C . ALA A 1 107 ? 2.476 5.490 -4.705 1.00 91.25 107 ALA A C 1
ATOM 831 O O . ALA A 1 107 ? 1.396 5.366 -4.126 1.00 91.25 107 ALA A O 1
ATOM 832 N N . GLY A 1 108 ? 3.574 4.844 -4.306 1.00 90.56 108 GLY A N 1
ATOM 833 C CA . GLY A 1 108 ? 3.615 3.944 -3.155 1.00 90.56 108 GLY A CA 1
ATOM 834 C C . GLY A 1 108 ? 3.319 4.672 -1.846 1.00 90.56 108 GLY A C 1
ATOM 835 O O . GLY A 1 108 ? 2.552 4.173 -1.027 1.00 90.56 108 GLY A O 1
ATOM 836 N N . PHE A 1 109 ? 3.854 5.883 -1.679 1.00 90.50 109 PHE A N 1
ATOM 837 C CA . PHE A 1 109 ? 3.586 6.729 -0.518 1.00 90.50 109 PHE A CA 1
ATOM 838 C C . PHE A 1 109 ? 2.103 7.106 -0.431 1.00 90.50 109 PHE A C 1
ATOM 840 O O . PHE A 1 109 ? 1.477 6.935 0.615 1.00 90.50 109 PHE A O 1
ATOM 847 N N . TYR A 1 110 ? 1.515 7.557 -1.541 1.00 89.50 110 TYR A N 1
ATOM 848 C CA . TYR A 1 110 ? 0.086 7.860 -1.612 1.00 89.50 110 TYR A CA 1
ATOM 849 C C . TYR A 1 110 ? -0.780 6.624 -1.315 1.00 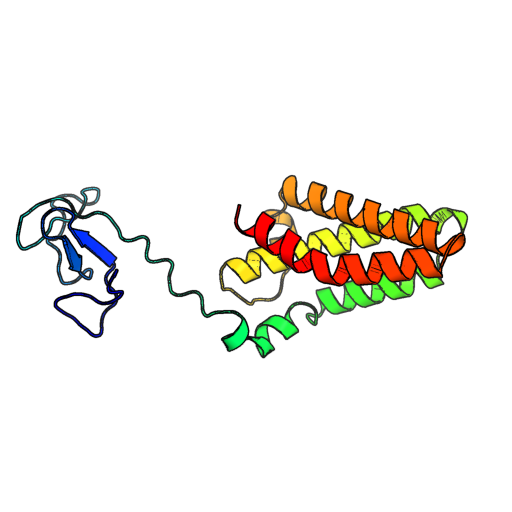89.50 110 TYR A C 1
ATOM 851 O O . TYR A 1 110 ? -1.684 6.689 -0.480 1.00 89.50 110 TYR A O 1
ATOM 859 N N . GLY A 1 111 ? -0.474 5.486 -1.946 1.00 88.62 111 GLY A N 1
ATOM 860 C CA . GLY A 1 111 ? -1.196 4.227 -1.753 1.00 88.62 111 GLY A CA 1
ATOM 861 C C . GLY A 1 111 ? -1.129 3.713 -0.315 1.00 88.62 111 GLY A C 1
ATOM 862 O O . GLY A 1 111 ? -2.141 3.262 0.217 1.00 88.62 111 GLY A O 1
ATOM 863 N N . TRP A 1 112 ? 0.024 3.843 0.345 1.00 88.12 112 TRP A N 1
ATOM 864 C CA . TRP A 1 112 ? 0.189 3.477 1.751 1.00 88.12 112 TRP A CA 1
ATOM 865 C C . TRP A 1 112 ? -0.717 4.295 2.675 1.00 88.12 112 TRP A C 1
ATOM 867 O O . TRP A 1 112 ? -1.419 3.730 3.511 1.00 88.12 112 TRP A O 1
ATOM 877 N N . HIS A 1 113 ? -0.751 5.618 2.507 1.00 86.94 113 HIS A N 1
ATOM 878 C CA . HIS A 1 113 ? -1.613 6.481 3.320 1.00 86.94 113 HIS A CA 1
ATOM 879 C C . HIS A 1 113 ? -3.099 6.197 3.103 1.00 86.94 113 HIS A C 1
ATOM 881 O O . HIS A 1 113 ? -3.869 6.168 4.063 1.00 86.94 113 HIS A O 1
ATOM 887 N N . LEU A 1 114 ? -3.488 5.921 1.860 1.00 86.38 114 LEU A N 1
ATOM 888 C CA . LEU A 1 114 ? -4.845 5.513 1.506 1.00 86.38 114 LEU A CA 1
ATOM 889 C C . LEU A 1 114 ? -5.216 4.180 2.158 1.00 86.38 114 LEU A C 1
ATOM 891 O O . LEU A 1 114 ? -6.309 4.051 2.707 1.00 86.38 114 LEU A O 1
ATOM 895 N N . LEU A 1 115 ? -4.288 3.224 2.181 1.00 84.62 115 LEU A N 1
ATOM 896 C CA . LEU A 1 115 ? -4.474 1.933 2.833 1.00 84.62 115 LEU A CA 1
ATOM 897 C C . LEU A 1 115 ? -4.590 2.065 4.359 1.00 84.62 115 LEU A C 1
ATOM 899 O O . LEU A 1 115 ? -5.509 1.495 4.943 1.00 84.62 115 LEU A O 1
ATOM 903 N N . GLN A 1 116 ? -3.735 2.867 5.003 1.00 82.31 116 GLN A N 1
ATOM 904 C CA . GLN 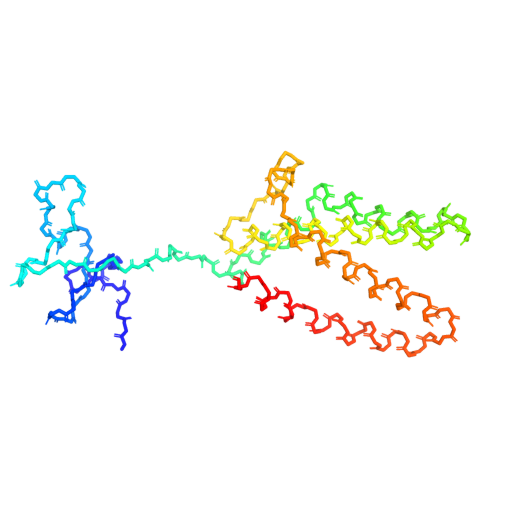A 1 116 ? -3.830 3.135 6.444 1.00 82.31 116 GLN A CA 1
ATOM 905 C C . GLN A 1 116 ? -5.147 3.815 6.818 1.00 82.31 116 GLN A C 1
ATOM 907 O O . GLN A 1 116 ? -5.787 3.437 7.796 1.00 82.31 116 GLN A O 1
ATOM 912 N N . GLN A 1 117 ? -5.582 4.804 6.038 1.00 80.69 117 GLN A N 1
ATOM 913 C CA . GLN A 1 117 ? -6.849 5.475 6.297 1.00 80.69 117 GLN A CA 1
ATOM 914 C C . GLN A 1 117 ? -8.034 4.522 6.088 1.00 80.69 117 GLN A C 1
ATOM 916 O O . GLN A 1 117 ? -8.940 4.485 6.920 1.00 80.69 117 GLN A O 1
ATOM 921 N N . ALA A 1 118 ? -8.005 3.696 5.040 1.00 80.56 118 ALA A N 1
ATOM 922 C CA . ALA A 1 118 ? -9.033 2.688 4.802 1.00 80.56 118 ALA A CA 1
ATOM 923 C C . ALA A 1 118 ? -9.109 1.652 5.937 1.00 80.56 118 ALA A C 1
ATOM 925 O O . ALA A 1 118 ? -10.209 1.242 6.305 1.00 80.56 118 ALA A O 1
ATOM 926 N N . ALA A 1 119 ? -7.975 1.288 6.548 1.00 77.75 119 ALA A N 1
ATOM 927 C CA . ALA A 1 119 ? -7.935 0.385 7.701 1.00 77.75 119 ALA A CA 1
ATOM 928 C C . ALA A 1 119 ? -8.668 0.944 8.937 1.00 77.75 119 ALA A C 1
ATOM 930 O O . ALA A 1 119 ? -9.210 0.175 9.726 1.00 77.75 119 ALA A O 1
ATOM 931 N N . THR A 1 120 ? -8.763 2.272 9.084 1.00 76.19 120 THR A N 1
ATOM 932 C CA . THR A 1 120 ? -9.542 2.906 10.170 1.00 76.19 120 THR A CA 1
ATOM 933 C C . THR A 1 120 ? -11.060 2.888 9.943 1.00 76.19 120 THR A C 1
ATOM 935 O O . THR A 1 120 ? -11.816 3.303 10.818 1.00 76.19 120 THR A O 1
ATOM 938 N N . GLY A 1 121 ? -11.532 2.437 8.774 1.00 71.75 121 GLY A N 1
ATOM 939 C CA . GLY A 1 121 ? -12.950 2.470 8.399 1.00 71.75 121 GLY A CA 1
ATOM 940 C C . GLY A 1 121 ? -13.447 3.825 7.888 1.00 71.75 121 GLY A C 1
ATOM 941 O O . GLY A 1 121 ? -14.626 3.963 7.565 1.00 71.75 121 GLY A O 1
ATOM 942 N N . ILE A 1 122 ? -12.572 4.832 7.792 1.00 73.12 122 ILE A N 1
ATOM 943 C CA . ILE A 1 122 ? -12.920 6.174 7.313 1.00 73.12 122 ILE A CA 1
ATOM 944 C C . ILE A 1 122 ? -12.563 6.294 5.827 1.00 73.12 122 ILE A C 1
ATOM 946 O O . ILE A 1 122 ? -11.450 6.671 5.461 1.00 73.12 122 ILE A O 1
ATOM 950 N N . LEU A 1 123 ? -13.531 6.026 4.949 1.00 75.81 123 LEU A N 1
ATOM 951 C CA . LEU A 1 123 ? -13.368 6.157 3.495 1.00 75.81 123 LEU A CA 1
ATOM 952 C C . LEU A 1 123 ? -13.591 7.611 3.041 1.00 75.81 123 LEU A C 1
ATOM 954 O O . LEU A 1 123 ? -14.646 7.964 2.514 1.00 75.81 123 LEU A O 1
ATOM 958 N N . LYS A 1 124 ? -12.599 8.475 3.271 1.00 78.81 124 LYS A N 1
ATOM 959 C CA . LYS A 1 124 ? -12.603 9.881 2.831 1.00 78.81 124 LYS A CA 1
ATOM 960 C C . LYS A 1 124 ? -11.389 10.169 1.953 1.00 78.81 124 LYS A C 1
ATOM 962 O O . LYS A 1 124 ? -10.312 9.650 2.222 1.00 78.81 124 LYS A O 1
ATOM 967 N N . ASP A 1 125 ? -11.557 11.032 0.955 1.00 76.06 125 ASP A N 1
ATOM 968 C CA . ASP A 1 125 ? -10.467 11.457 0.075 1.00 76.06 125 ASP A CA 1
ATOM 969 C C . ASP A 1 125 ? -9.295 12.072 0.862 1.00 76.06 125 ASP A C 1
ATOM 971 O O . ASP A 1 125 ? -9.491 12.853 1.802 1.00 76.06 125 ASP A O 1
ATOM 975 N N . LEU A 1 126 ? -8.070 11.742 0.444 1.00 76.50 126 LEU A N 1
ATOM 976 C CA . LEU A 1 126 ? -6.847 12.321 0.995 1.00 76.50 126 LEU A CA 1
ATOM 977 C C . LEU A 1 126 ? -6.629 13.737 0.470 1.00 76.50 126 LEU A C 1
ATOM 979 O O . LEU A 1 126 ? -6.450 13.951 -0.730 1.00 76.50 126 LEU A O 1
ATOM 983 N N . SER A 1 127 ? -6.588 14.702 1.389 1.00 76.31 127 SER A N 1
ATOM 984 C CA . SER A 1 127 ? -6.057 16.036 1.124 1.00 76.31 127 SER A CA 1
ATOM 985 C C . SER A 1 127 ? -4.532 16.052 1.279 1.00 76.31 127 SER A C 1
ATOM 987 O O . SER A 1 127 ? -3.944 15.245 2.004 1.00 76.31 127 SER A O 1
ATOM 989 N N . ILE A 1 128 ? -3.883 17.011 0.615 1.00 75.69 128 ILE A N 1
ATOM 990 C CA . ILE A 1 128 ? -2.425 17.208 0.679 1.00 75.69 128 ILE A CA 1
ATOM 991 C C . ILE A 1 128 ? -1.972 17.504 2.121 1.00 75.69 128 ILE A C 1
ATOM 993 O O . ILE A 1 128 ? -0.913 17.041 2.547 1.00 75.69 128 ILE A O 1
ATOM 997 N N . ASP A 1 129 ? -2.801 18.206 2.896 1.00 76.88 129 ASP A N 1
ATOM 998 C CA . ASP A 1 129 ? -2.509 18.534 4.294 1.00 76.88 129 ASP A CA 1
ATOM 999 C C . ASP A 1 129 ? -2.431 17.282 5.180 1.00 76.88 129 ASP A C 1
ATOM 1001 O O . ASP A 1 129 ? -1.515 17.154 5.996 1.00 76.88 129 ASP A O 1
ATOM 1005 N N . ASN A 1 130 ? -3.332 16.316 4.964 1.00 72.94 130 ASN A N 1
ATOM 1006 C CA . ASN A 1 130 ? -3.359 15.063 5.720 1.00 72.94 130 ASN A CA 1
ATOM 1007 C C . ASN A 1 130 ? -2.162 14.163 5.376 1.00 72.94 130 ASN A C 1
ATOM 1009 O O . ASN A 1 130 ? -1.549 13.583 6.271 1.00 72.94 130 ASN A O 1
ATOM 1013 N N . LEU A 1 131 ? -1.776 14.105 4.094 1.00 75.31 131 LEU A N 1
ATOM 1014 C CA . LEU A 1 131 ? -0.593 13.364 3.633 1.00 75.31 131 LEU A CA 1
ATOM 1015 C C . LEU A 1 131 ? 0.693 13.850 4.313 1.00 75.31 131 LEU A C 1
ATOM 1017 O O . LEU A 1 131 ? 1.555 13.050 4.675 1.00 75.31 131 LEU A O 1
ATOM 1021 N N . ARG A 1 132 ? 0.824 15.167 4.506 1.00 73.00 132 ARG A N 1
ATOM 1022 C CA . ARG A 1 132 ? 2.010 15.761 5.129 1.00 73.00 132 ARG A CA 1
ATOM 1023 C C . ARG A 1 132 ? 2.088 15.477 6.628 1.00 73.00 132 ARG A C 1
ATOM 1025 O O . ARG A 1 132 ? 3.182 15.258 7.136 1.00 73.00 132 ARG A O 1
ATOM 1032 N N . GLN A 1 133 ? 0.962 15.501 7.337 1.00 70.44 133 GLN A N 1
ATOM 1033 C CA . GLN A 1 133 ? 0.946 15.299 8.791 1.00 70.44 133 GLN A CA 1
ATOM 1034 C C . GLN A 1 133 ? 1.140 13.835 9.192 1.00 70.44 133 GLN A C 1
ATOM 1036 O O . GLN A 1 133 ? 1.760 13.560 10.215 1.00 70.44 133 GLN A O 1
ATOM 1041 N N . GLN A 1 134 ? 0.645 12.898 8.384 1.00 68.38 134 GLN A N 1
ATOM 1042 C CA . GLN A 1 134 ? 0.680 11.473 8.710 1.00 68.38 134 GLN A CA 1
ATOM 1043 C C . GLN A 1 134 ? 1.978 10.779 8.257 1.00 68.38 134 GLN A C 1
ATOM 1045 O O . GLN A 1 134 ? 2.147 9.588 8.510 1.00 68.38 134 GLN A O 1
ATOM 1050 N N . SER A 1 135 ? 2.908 11.481 7.595 1.00 71.38 135 SER A N 1
ATOM 1051 C CA . SER A 1 135 ? 4.097 10.860 7.000 1.00 71.38 135 SER A CA 1
ATOM 1052 C C . SER A 1 135 ? 4.965 10.157 8.051 1.00 71.38 135 SER A C 1
ATOM 1054 O O . SER A 1 135 ? 5.542 10.799 8.932 1.00 71.38 135 SER A O 1
ATOM 1056 N N . THR A 1 136 ? 5.106 8.838 7.935 1.00 80.50 136 THR A N 1
ATOM 1057 C CA . THR A 1 136 ? 5.981 8.035 8.797 1.00 80.50 136 THR A CA 1
ATOM 1058 C C . THR A 1 136 ? 7.226 7.587 8.036 1.00 80.50 136 THR A C 1
ATOM 1060 O O . THR A 1 136 ? 7.217 7.445 6.812 1.00 80.50 136 THR A O 1
ATOM 1063 N N . LYS A 1 137 ? 8.321 7.317 8.762 1.00 86.25 137 LYS A N 1
ATOM 1064 C CA . LYS A 1 137 ? 9.536 6.731 8.163 1.00 86.25 137 LYS A CA 1
ATOM 1065 C C . LYS A 1 137 ? 9.242 5.395 7.469 1.00 86.25 137 LYS A C 1
ATOM 1067 O O . LYS A 1 137 ? 9.814 5.132 6.416 1.00 86.25 137 LYS A O 1
ATOM 1072 N N . LEU A 1 138 ? 8.325 4.602 8.031 1.00 85.19 138 LEU A N 1
ATOM 1073 C CA . LEU A 1 138 ? 7.911 3.308 7.489 1.00 85.19 138 LEU A CA 1
ATOM 1074 C C . LEU A 1 138 ? 7.232 3.463 6.121 1.00 85.19 138 LEU A C 1
ATOM 1076 O O . LEU A 1 138 ? 7.601 2.756 5.188 1.00 85.19 138 LEU A O 1
ATOM 1080 N N . ALA A 1 139 ? 6.339 4.448 5.963 1.00 86.44 139 ALA A N 1
ATOM 1081 C CA . ALA A 1 139 ? 5.685 4.739 4.683 1.00 86.44 139 ALA A CA 1
ATOM 1082 C C . ALA A 1 139 ? 6.701 4.994 3.557 1.00 86.44 139 ALA A C 1
ATOM 1084 O O . ALA A 1 139 ? 6.595 4.432 2.469 1.00 86.44 139 ALA A O 1
ATOM 1085 N N . ILE A 1 140 ? 7.721 5.813 3.833 1.00 89.25 140 ILE A N 1
ATOM 1086 C CA . ILE A 1 140 ? 8.761 6.154 2.854 1.00 89.25 140 ILE A CA 1
ATOM 1087 C C . ILE A 1 140 ? 9.652 4.943 2.555 1.00 89.25 140 ILE A C 1
ATOM 1089 O O . ILE A 1 140 ? 9.974 4.703 1.394 1.00 89.25 140 ILE A O 1
ATOM 1093 N N . GLN A 1 141 ? 10.041 4.170 3.574 1.00 91.25 141 GLN A N 1
ATOM 1094 C CA . GLN A 1 141 ? 10.862 2.968 3.393 1.00 91.25 141 GLN A CA 1
ATOM 1095 C C . GLN A 1 141 ? 10.149 1.915 2.544 1.00 91.25 141 GLN A C 1
ATOM 1097 O O . GLN A 1 141 ? 10.746 1.384 1.609 1.00 91.25 141 GLN A O 1
ATOM 1102 N N . LEU A 1 142 ? 8.873 1.655 2.826 1.00 91.06 142 LEU A N 1
ATOM 1103 C CA . LEU A 1 142 ? 8.062 0.717 2.060 1.00 91.06 142 LEU A CA 1
ATOM 1104 C C . LEU A 1 142 ? 7.867 1.202 0.618 1.00 91.06 142 LEU A C 1
ATOM 1106 O O . LEU A 1 142 ? 8.067 0.435 -0.322 1.00 91.06 142 LEU A O 1
ATOM 1110 N N . ALA A 1 143 ? 7.540 2.484 0.430 1.00 92.75 143 ALA A N 1
ATOM 1111 C CA . ALA A 1 143 ? 7.386 3.073 -0.896 1.00 92.75 143 ALA A CA 1
ATOM 1112 C C . ALA A 1 143 ? 8.686 3.002 -1.713 1.00 92.75 143 ALA A C 1
ATOM 1114 O O . ALA A 1 143 ? 8.656 2.620 -2.879 1.00 92.75 143 ALA A O 1
ATOM 1115 N N . ALA A 1 144 ? 9.835 3.303 -1.100 1.00 94.31 144 ALA A N 1
ATOM 1116 C CA . ALA A 1 144 ? 11.148 3.188 -1.736 1.00 94.31 144 ALA A CA 1
ATOM 1117 C C . ALA A 1 144 ? 11.520 1.739 -2.067 1.00 94.31 144 ALA A C 1
ATOM 1119 O O . ALA A 1 144 ? 12.067 1.478 -3.138 1.00 94.31 144 ALA A O 1
ATOM 1120 N N . PHE A 1 145 ? 11.199 0.795 -1.182 1.00 93.69 145 PHE A N 1
ATOM 1121 C CA . PHE A 1 145 ? 11.431 -0.627 -1.415 1.00 93.69 145 PHE A CA 1
ATOM 1122 C C . PHE A 1 145 ? 10.603 -1.150 -2.595 1.00 93.69 145 PHE A C 1
ATOM 1124 O O . PHE A 1 145 ? 11.152 -1.765 -3.508 1.00 93.69 145 PHE A O 1
ATOM 1131 N N . LEU A 1 146 ? 9.304 -0.842 -2.630 1.00 93.12 146 LEU A N 1
ATOM 1132 C CA . LEU A 1 146 ? 8.433 -1.205 -3.750 1.00 93.12 146 LEU A CA 1
ATOM 1133 C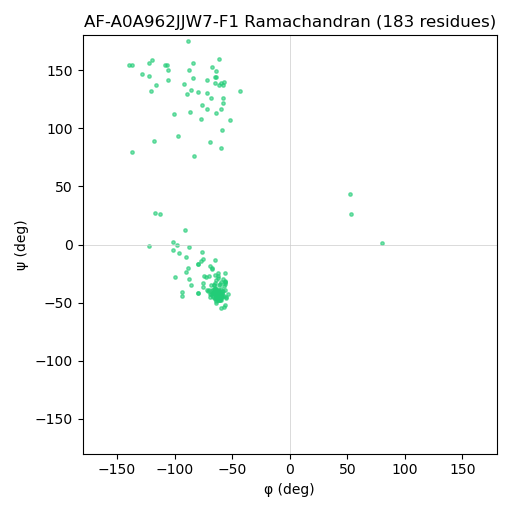 C . LEU A 1 146 ? 8.875 -0.531 -5.050 1.00 93.12 146 LEU A C 1
ATOM 1135 O O . LEU A 1 146 ? 8.951 -1.195 -6.081 1.00 93.12 146 LEU A O 1
ATOM 1139 N N . ALA A 1 147 ? 9.241 0.751 -5.002 1.00 94.75 147 ALA A N 1
ATOM 1140 C CA . ALA A 1 147 ? 9.773 1.467 -6.156 1.00 94.75 147 ALA A CA 1
ATOM 1141 C C . ALA A 1 147 ? 11.039 0.804 -6.711 1.00 94.75 147 ALA A C 1
ATOM 1143 O O . ALA A 1 147 ? 11.158 0.635 -7.921 1.00 94.75 147 ALA A O 1
ATOM 1144 N N . ALA A 1 148 ? 11.962 0.372 -5.847 1.00 95.44 148 ALA A N 1
ATOM 1145 C CA . ALA A 1 148 ? 13.163 -0.338 -6.273 1.00 95.44 148 ALA A CA 1
ATOM 1146 C C . ALA A 1 148 ? 12.831 -1.663 -6.982 1.00 95.44 148 ALA A C 1
ATOM 1148 O O . ALA A 1 148 ? 13.448 -1.971 -8.002 1.00 95.44 148 ALA A O 1
ATOM 1149 N N . ILE A 1 149 ? 11.841 -2.416 -6.487 1.00 94.56 149 ILE A N 1
ATOM 1150 C CA . ILE A 1 149 ? 11.378 -3.659 -7.122 1.00 94.56 149 ILE A CA 1
ATOM 1151 C C . ILE A 1 149 ? 10.784 -3.375 -8.506 1.00 94.56 149 ILE A C 1
ATOM 1153 O O . ILE A 1 149 ? 11.189 -4.018 -9.473 1.00 94.56 149 ILE A O 1
ATOM 1157 N N . PHE A 1 150 ? 9.870 -2.408 -8.625 1.00 93.44 150 PHE A N 1
ATOM 1158 C CA . PHE A 1 150 ? 9.248 -2.074 -9.912 1.00 93.44 150 PHE A CA 1
ATOM 1159 C C . PHE A 1 150 ? 10.274 -1.574 -10.932 1.00 93.44 150 PHE A C 1
ATOM 1161 O O . PHE A 1 150 ? 10.311 -2.085 -12.047 1.00 93.44 150 PHE A O 1
ATOM 1168 N N . VAL A 1 151 ? 11.194 -0.688 -10.536 1.00 93.69 151 VAL A N 1
ATOM 1169 C CA . VAL A 1 151 ? 12.288 -0.242 -11.418 1.00 93.69 151 VAL A CA 1
ATOM 1170 C C . VAL A 1 151 ? 13.185 -1.408 -11.832 1.00 93.69 151 VAL A C 1
ATOM 1172 O O . VAL A 1 151 ? 13.582 -1.494 -12.993 1.00 93.69 151 VAL A O 1
ATOM 1175 N N . ALA A 1 152 ? 13.513 -2.327 -10.920 1.00 93.69 152 ALA A N 1
ATOM 1176 C CA . ALA A 1 152 ? 14.313 -3.502 -11.259 1.00 93.69 152 ALA A CA 1
ATOM 1177 C C . ALA A 1 152 ? 13.599 -4.403 -12.280 1.00 93.69 152 ALA A C 1
ATOM 1179 O O . ALA A 1 152 ? 14.245 -4.911 -13.200 1.00 93.69 152 ALA A O 1
ATOM 1180 N N . LEU A 1 153 ? 12.279 -4.567 -12.154 1.00 93.50 153 LEU A N 1
ATOM 1181 C CA . LEU A 1 153 ? 11.459 -5.299 -13.120 1.00 93.50 153 LEU A CA 1
ATOM 1182 C C . LEU A 1 153 ? 11.379 -4.581 -14.472 1.00 93.50 153 LEU A C 1
ATOM 1184 O O . LEU A 1 153 ? 11.488 -5.248 -15.499 1.00 93.50 153 LEU A O 1
ATOM 1188 N N . ASP A 1 154 ? 11.276 -3.253 -14.492 1.00 90.31 154 ASP A N 1
ATOM 1189 C CA . ASP A 1 154 ? 11.283 -2.457 -15.726 1.00 90.31 154 ASP A CA 1
ATOM 1190 C C . ASP A 1 154 ? 12.627 -2.575 -16.459 1.00 90.31 154 ASP A C 1
ATOM 1192 O O . ASP A 1 154 ? 12.676 -2.823 -17.666 1.00 90.31 154 ASP A O 1
ATOM 1196 N N . VAL A 1 155 ? 13.745 -2.494 -15.730 1.00 91.56 155 VAL A N 1
ATOM 1197 C CA . VAL A 1 155 ? 15.090 -2.713 -16.290 1.00 91.56 155 VAL A CA 1
ATOM 1198 C C . VAL A 1 155 ? 15.246 -4.149 -16.798 1.00 91.56 155 VAL A C 1
ATOM 1200 O O . VAL A 1 155 ? 15.835 -4.375 -17.861 1.00 91.56 155 VAL A O 1
ATOM 1203 N N . LEU A 1 156 ? 14.706 -5.132 -16.073 1.00 93.31 156 LEU A N 1
ATOM 1204 C CA . LEU A 1 156 ? 14.706 -6.529 -16.501 1.00 93.31 156 LEU A CA 1
ATOM 1205 C C . LEU A 1 156 ? 13.869 -6.727 -17.768 1.00 93.31 156 LEU A C 1
ATOM 1207 O O . LEU A 1 156 ? 14.283 -7.490 -18.642 1.00 93.31 156 LEU A O 1
ATOM 1211 N N . ALA A 1 157 ? 12.746 -6.020 -17.910 1.00 91.75 157 ALA A N 1
ATOM 1212 C CA . ALA A 1 157 ? 11.857 -6.115 -19.064 1.00 91.75 157 ALA A CA 1
ATOM 1213 C C . ALA A 1 157 ? 12.538 -5.698 -20.374 1.00 91.75 157 ALA A C 1
ATOM 1215 O O . ALA A 1 157 ? 12.218 -6.255 -21.423 1.00 91.75 157 ALA A O 1
ATOM 1216 N N . VAL A 1 158 ? 13.529 -4.800 -20.314 1.00 88.81 158 VAL A N 1
ATOM 1217 C CA . VAL A 1 158 ? 14.342 -4.413 -21.482 1.00 88.81 158 VAL A CA 1
ATOM 1218 C C . VAL A 1 158 ? 15.197 -5.579 -21.995 1.00 88.81 158 VAL A C 1
ATOM 1220 O O . VAL A 1 158 ? 15.413 -5.696 -23.198 1.00 88.81 158 VAL A O 1
ATOM 1223 N N . LYS A 1 159 ? 15.690 -6.452 -21.105 1.00 91.62 159 LYS A N 1
ATOM 1224 C CA . LYS A 1 159 ? 16.551 -7.592 -21.479 1.00 91.62 159 LYS A CA 1
ATOM 1225 C C . LYS A 1 159 ? 15.767 -8.882 -21.710 1.00 91.62 159 LYS A C 1
ATOM 1227 O O . LYS A 1 159 ? 16.052 -9.614 -22.650 1.00 91.62 159 LYS A O 1
ATOM 1232 N N . MET A 1 160 ? 14.822 -9.184 -20.824 1.00 94.56 160 MET A N 1
ATOM 1233 C CA . MET A 1 160 ? 14.052 -10.427 -20.798 1.00 94.56 160 MET A CA 1
ATOM 1234 C C . MET A 1 160 ? 12.574 -10.121 -20.519 1.00 94.56 160 MET A C 1
ATOM 1236 O O . MET A 1 160 ? 12.111 -10.277 -19.384 1.00 94.56 160 MET A O 1
ATOM 1240 N N . PRO A 1 161 ? 11.808 -9.696 -21.541 1.00 92.31 161 PRO A N 1
ATOM 1241 C CA . PRO A 1 161 ? 10.442 -9.227 -21.348 1.00 92.31 161 PRO A CA 1
ATOM 1242 C C . PRO A 1 161 ? 9.527 -10.327 -20.807 1.00 92.31 161 PRO A C 1
ATOM 1244 O O . PRO A 1 161 ? 8.770 -10.076 -19.876 1.00 92.31 161 PRO A O 1
ATOM 1247 N N . THR A 1 162 ? 9.610 -11.556 -21.317 1.00 93.38 162 THR A N 1
ATOM 1248 C CA . THR A 1 162 ? 8.730 -12.659 -20.887 1.00 93.38 162 THR A CA 1
ATOM 1249 C C . THR A 1 162 ? 8.870 -12.966 -19.396 1.00 93.38 162 THR A C 1
ATOM 1251 O O . THR A 1 162 ? 7.868 -13.056 -18.686 1.00 93.38 162 THR A O 1
ATOM 1254 N N . LEU A 1 163 ? 10.109 -13.050 -18.902 1.00 94.19 163 LEU A N 1
ATOM 1255 C CA . LEU A 1 163 ? 10.384 -13.281 -17.488 1.00 94.19 163 LEU A CA 1
ATOM 1256 C C . LEU A 1 163 ? 9.896 -12.105 -16.631 1.00 94.19 163 LEU A C 1
ATOM 1258 O O . LEU A 1 163 ? 9.199 -12.324 -15.642 1.00 94.19 163 LEU A O 1
ATOM 1262 N N . ALA A 1 164 ? 10.195 -10.866 -17.030 1.00 93.69 164 ALA A N 1
ATOM 1263 C CA . ALA A 1 164 ? 9.789 -9.675 -16.286 1.00 93.69 164 ALA A CA 1
ATOM 1264 C C . ALA A 1 164 ? 8.263 -9.543 -16.162 1.00 93.69 164 ALA A C 1
ATOM 1266 O O . ALA A 1 164 ? 7.760 -9.254 -15.079 1.00 93.69 164 ALA A O 1
ATOM 1267 N N . HIS A 1 165 ? 7.512 -9.808 -17.236 1.00 91.31 165 HIS A N 1
ATOM 1268 C CA . HIS A 1 165 ? 6.048 -9.776 -17.192 1.00 91.31 165 HIS A CA 1
ATOM 1269 C C . HIS A 1 165 ? 5.487 -10.892 -16.302 1.00 91.31 165 HIS A C 1
ATOM 1271 O O . HIS A 1 165 ? 4.558 -10.645 -15.537 1.00 91.31 165 HIS A O 1
ATOM 1277 N N . SER A 1 166 ? 6.075 -12.095 -16.335 1.00 95.06 166 SER A N 1
ATOM 1278 C CA . SER A 1 166 ? 5.649 -13.194 -15.455 1.00 95.06 166 SER A CA 1
ATOM 1279 C C . SER A 1 166 ? 5.864 -12.871 -13.969 1.00 95.06 166 SER A C 1
ATOM 1281 O O . SER A 1 166 ? 4.969 -13.090 -13.153 1.00 95.06 166 SER A O 1
ATOM 1283 N N . LEU A 1 167 ? 7.009 -12.267 -13.630 1.00 94.88 167 LEU A N 1
ATOM 1284 C CA . LEU A 1 167 ? 7.321 -11.788 -12.282 1.00 94.88 167 LEU A CA 1
ATOM 1285 C C . LEU A 1 167 ? 6.393 -10.647 -11.858 1.00 94.88 167 LEU A C 1
ATOM 1287 O O . LEU A 1 167 ? 5.934 -10.648 -10.722 1.00 94.88 167 LEU A O 1
ATOM 1291 N N . ASN A 1 168 ? 6.074 -9.714 -12.759 1.00 92.62 168 ASN A N 1
ATOM 1292 C CA . ASN A 1 168 ? 5.121 -8.636 -12.488 1.00 92.62 168 ASN A CA 1
ATOM 1293 C C . ASN A 1 168 ? 3.729 -9.182 -12.150 1.00 92.62 168 ASN A C 1
ATOM 1295 O O . ASN A 1 168 ? 3.133 -8.763 -11.162 1.00 92.62 168 ASN A O 1
ATOM 1299 N N . ILE A 1 169 ? 3.226 -10.149 -12.922 1.00 93.75 169 ILE A N 1
ATOM 1300 C CA . ILE A 1 169 ? 1.932 -10.790 -12.645 1.00 93.75 169 ILE A CA 1
ATOM 1301 C C . ILE A 1 169 ? 1.959 -11.470 -11.272 1.00 93.75 169 ILE A C 1
ATOM 1303 O O . ILE A 1 169 ? 1.047 -11.271 -10.470 1.00 93.75 169 ILE A O 1
ATOM 1307 N N . ALA A 1 170 ? 3.016 -12.230 -10.973 1.00 94.94 170 ALA A N 1
ATOM 1308 C CA . ALA A 1 170 ? 3.173 -12.867 -9.668 1.00 94.94 170 ALA A CA 1
ATOM 1309 C C . ALA A 1 170 ? 3.222 -11.834 -8.529 1.00 94.94 170 ALA A C 1
ATOM 1311 O O . ALA A 1 170 ? 2.546 -12.002 -7.515 1.00 94.94 170 ALA A O 1
ATOM 1312 N N . LEU A 1 171 ? 3.964 -10.738 -8.710 1.00 93.25 171 LEU A N 1
ATOM 1313 C CA . LEU A 1 171 ? 4.069 -9.660 -7.731 1.00 93.25 171 LEU A CA 1
ATOM 1314 C C . LEU A 1 171 ? 2.712 -9.001 -7.479 1.00 93.25 171 LEU A C 1
ATOM 1316 O O . LEU A 1 171 ? 2.344 -8.838 -6.324 1.00 93.25 171 LEU A O 1
ATOM 1320 N N . VAL A 1 172 ? 1.940 -8.675 -8.517 1.00 91.19 172 VAL A N 1
ATOM 1321 C CA . VAL A 1 172 ? 0.606 -8.058 -8.380 1.00 91.19 172 VAL A CA 1
ATOM 1322 C C . VAL A 1 172 ? -0.360 -8.945 -7.591 1.00 91.19 172 VAL A C 1
ATOM 1324 O O . VAL A 1 172 ? -1.198 -8.427 -6.858 1.00 91.19 172 VAL A O 1
ATOM 1327 N N . LEU A 1 173 ? -0.234 -10.270 -7.691 1.00 92.75 173 LEU A N 1
ATOM 1328 C CA . LEU A 1 173 ? -1.057 -11.208 -6.921 1.00 92.75 173 LEU A CA 1
ATOM 1329 C C . LEU A 1 173 ? -0.639 -11.298 -5.448 1.00 92.75 173 LEU A C 1
ATOM 1331 O O . LEU A 1 173 ? -1.492 -11.442 -4.575 1.00 92.75 173 LEU A O 1
ATOM 1335 N N . VAL A 1 174 ? 0.662 -11.217 -5.163 1.00 92.62 174 VAL A N 1
ATOM 1336 C CA . VAL A 1 174 ? 1.207 -11.372 -3.803 1.00 92.62 174 VAL A CA 1
ATOM 1337 C C . VAL A 1 174 ? 1.232 -10.044 -3.035 1.00 92.62 174 VAL A C 1
ATOM 1339 O O . VAL A 1 174 ? 1.082 -10.030 -1.814 1.00 92.62 174 VAL A O 1
ATOM 1342 N N . LEU A 1 175 ? 1.374 -8.915 -3.733 1.00 89.81 175 LEU A N 1
ATOM 1343 C CA . LEU A 1 175 ? 1.513 -7.581 -3.148 1.00 89.81 175 LEU A CA 1
ATOM 1344 C C . LEU A 1 175 ? 0.366 -7.215 -2.187 1.00 89.81 175 LEU A C 1
ATOM 1346 O O . LEU A 1 175 ? 0.676 -6.745 -1.092 1.00 89.81 175 LEU A O 1
ATOM 1350 N N . PRO A 1 176 ? -0.926 -7.452 -2.499 1.00 85.81 176 PRO A N 1
ATOM 1351 C CA . PRO A 1 176 ? -2.012 -7.155 -1.567 1.00 85.81 176 PRO A CA 1
ATOM 1352 C C . PRO A 1 176 ? -1.886 -7.927 -0.252 1.00 85.81 176 PRO A C 1
ATOM 1354 O O . PRO A 1 176 ? -2.144 -7.365 0.808 1.00 85.81 176 PRO A O 1
ATOM 1357 N N . ALA A 1 177 ? -1.446 -9.189 -0.309 1.00 87.62 177 ALA A N 1
ATOM 1358 C CA . ALA A 1 177 ? -1.253 -10.007 0.883 1.00 87.62 177 ALA A CA 1
ATOM 1359 C C . ALA A 1 177 ? -0.119 -9.456 1.760 1.00 87.62 177 ALA A C 1
ATOM 1361 O O . ALA A 1 177 ? -0.314 -9.295 2.961 1.00 87.62 177 ALA A O 1
ATOM 1362 N N . ILE A 1 178 ? 1.021 -9.092 1.156 1.00 88.44 178 ILE A N 1
ATOM 1363 C CA . ILE A 1 178 ? 2.152 -8.470 1.871 1.00 88.44 178 ILE A CA 1
ATOM 1364 C C . ILE A 1 178 ? 1.724 -7.144 2.510 1.00 88.44 178 ILE A C 1
ATOM 1366 O O . ILE A 1 178 ? 2.024 -6.881 3.672 1.00 88.44 178 ILE A O 1
ATOM 1370 N N . LEU A 1 179 ? 1.017 -6.294 1.764 1.00 85.69 179 LEU A N 1
ATOM 1371 C CA . LEU A 1 179 ? 0.573 -5.000 2.278 1.00 85.69 179 LEU A CA 1
ATOM 1372 C C . LEU A 1 179 ? -0.425 -5.154 3.429 1.00 85.69 179 LEU A C 1
ATOM 1374 O O . LEU A 1 179 ? -0.346 -4.396 4.388 1.00 85.69 179 LEU A O 1
ATOM 1378 N N . MET A 1 180 ? -1.326 -6.139 3.369 1.00 82.88 180 MET A N 1
ATOM 1379 C CA . MET A 1 180 ? -2.263 -6.410 4.461 1.00 82.88 180 MET A CA 1
ATOM 1380 C C . MET A 1 180 ? -1.559 -6.900 5.724 1.00 82.88 180 MET A C 1
ATOM 1382 O O . MET A 1 180 ? -1.911 -6.438 6.803 1.00 82.88 180 MET A O 1
ATOM 1386 N N . THR A 1 181 ? -0.565 -7.788 5.621 1.00 83.75 181 THR A N 1
ATOM 1387 C CA . THR A 1 181 ? 0.175 -8.244 6.810 1.00 83.75 181 THR A CA 1
ATOM 1388 C C . THR A 1 181 ? 0.940 -7.097 7.457 1.00 83.75 181 THR A C 1
ATOM 1390 O O . THR A 1 181 ? 0.849 -6.916 8.663 1.00 83.75 181 THR A O 1
ATOM 1393 N N . VAL A 1 182 ? 1.615 -6.269 6.653 1.00 82.62 182 VAL A N 1
ATOM 1394 C CA . VAL A 1 182 ? 2.403 -5.132 7.159 1.00 82.62 182 VAL A CA 1
ATOM 1395 C C . VAL A 1 182 ? 1.516 -4.012 7.712 1.00 82.62 182 VAL A C 1
ATOM 1397 O O . VAL A 1 182 ? 1.951 -3.254 8.565 1.00 82.62 182 VAL A O 1
ATOM 1400 N N . ALA A 1 183 ? 0.279 -3.875 7.236 1.00 72.62 183 ALA A N 1
ATOM 1401 C CA . ALA A 1 183 ? -0.641 -2.851 7.729 1.00 72.62 183 ALA A CA 1
ATOM 1402 C C . ALA A 1 183 ? -1.336 -3.210 9.052 1.00 72.62 183 ALA A C 1
ATOM 1404 O O . ALA A 1 183 ? -1.934 -2.329 9.667 1.00 72.62 183 ALA A O 1
ATOM 1405 N N . ILE A 1 184 ? -1.322 -4.488 9.443 1.00 67.81 184 ILE A N 1
ATOM 1406 C CA . ILE A 1 184 ? -1.926 -4.979 10.693 1.00 67.81 184 ILE A CA 1
ATOM 1407 C C . ILE A 1 184 ? -0.914 -4.950 11.853 1.00 67.81 184 ILE A C 1
ATOM 1409 O O . ILE A 1 184 ? -1.331 -4.894 13.010 1.00 67.81 184 ILE A O 1
ATOM 1413 N N . GLU A 1 185 ? 0.384 -4.988 11.543 1.00 54.69 185 GLU A N 1
ATOM 1414 C CA . GLU A 1 185 ? 1.494 -4.829 12.498 1.00 54.69 185 GLU A CA 1
ATOM 1415 C C . GLU A 1 185 ? 1.700 -3.365 12.922 1.00 54.69 185 GLU A C 1
ATOM 1417 O O . GLU A 1 185 ? 1.977 -3.151 14.127 1.00 54.69 185 GLU A O 1
#

Mean predicted aligned error: 11.84 Å

Solvent-accessible surface area (backbone atoms only — not comparable to full-atom values): 10618 Å² total; per-residue (Å²): 134,86,68,66,35,8,77,88,42,77,88,40,62,31,44,31,32,32,83,88,78,72,47,36,27,28,84,89,60,45,37,80,42,96,43,98,87,46,68,36,25,36,77,86,76,68,43,68,38,46,73,41,83,66,70,68,83,58,69,55,62,85,84,41,43,72,60,58,63,41,49,64,64,30,76,67,37,44,51,52,52,50,47,62,64,51,49,66,76,76,44,56,82,90,53,36,64,66,51,51,35,54,47,36,26,53,50,37,36,52,50,47,54,52,50,57,40,47,73,72,51,53,84,66,79,84,49,74,70,56,56,65,73,69,66,45,75,63,47,53,52,52,10,46,52,52,15,52,51,54,48,51,39,55,60,38,33,77,79,42,45,71,60,27,52,53,49,49,54,53,45,66,68,47,46,62,58,55,52,51,58,63,72,74,108

Secondary structure (DSSP, 8-state):
---SB-SS-TTSB--EEETTTTEEE-GGGEEPPSSTTSPPEETTT-PBPEEP--------GGGGHHHHHHTTTSHHHHHHHHHHHHHHHHS-TTTHHHHHHHHHHHHHHHHHHHHHHHHTT---PPPHHHHHHS--HHHHHHHHHHHHHHHHHHHHHHH-HHHHHHHHHHHHHHHHHHHHHHHH-

Sequence (185 aa):
MTSTFCKYHPLQAATWHCSRCCIVVCDDCIQPPAAPDAAPTCLLCNQELSTLQQVAPVVPFWLQYTQFMRLPLSLLGIFLLVLLFAVPIFTPSTANIPIMFCMYVIAGFYGWHLLQQAATGILKDLSIDNLRQQSTKLAIQLAAFLAAIFVALDVLAVKMPTLAHSLNIALVLVLPAILMTVAIE

pLDDT: mean 84.59, std 9.88, range [33.88, 95.44]

Radius of gyration: 24.23 Å; Cα contacts (8 Å, |Δi|>4): 184; chains: 1; bounding box: 49×36×65 Å